Protein AF-A0A7V8FAW0-F1 (afdb_monomer)

Secondary structure (DSSP, 8-state):
--HHHHHHHHHHHHT------S----SSS----HHHHHTTT-HHHHHHHHHHHHHHHHHHHHS--PPPS-HHHHHHHHHHHHHHHHHHHHHHHSTTS--HHHHHHHHHHHHHHHHHHHHHTTTSPPPHHHHHHHHHHHHHHHHHT-TT-HHHHHHHHHHHHHHGGGSS-HHHHHHHHHHHHHHTTPPPSS---EEEETTEEEESS--S-HHHHHHHHHHTTPPPHHHHHHHHHHHHS--

Radiu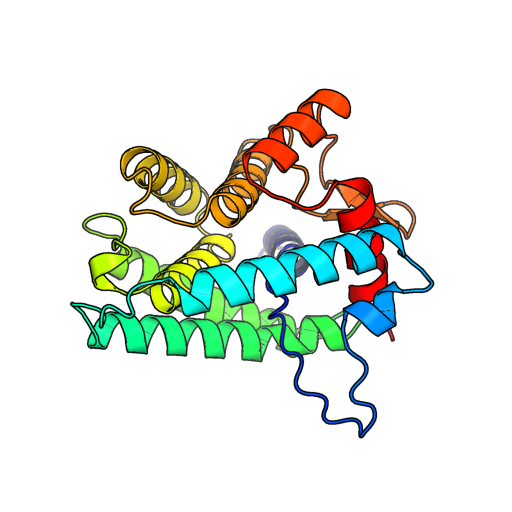s of gyration: 17.91 Å; Cα contacts (8 Å, |Δi|>4): 251; chains: 1; bounding box: 46×45×43 Å

Structure (mmCIF, N/CA/C/O backbone):
data_AF-A0A7V8FAW0-F1
#
_entry.id   AF-A0A7V8FAW0-F1
#
loop_
_atom_site.group_PDB
_atom_site.id
_atom_site.type_symbol
_atom_site.label_atom_id
_atom_site.label_alt_id
_atom_site.label_comp_id
_atom_site.label_asym_id
_atom_site.label_entity_id
_atom_site.label_seq_id
_atom_site.pdbx_PDB_ins_code
_atom_site.Cartn_x
_atom_site.Cartn_y
_atom_site.Cartn_z
_atom_site.occupancy
_atom_site.B_iso_or_equiv
_atom_site.auth_seq_id
_atom_site.auth_comp_id
_atom_site.auth_asym_id
_atom_site.auth_atom_id
_atom_site.pdbx_PDB_model_num
ATOM 1 N N . MET A 1 1 ? 1.115 -28.577 -16.441 1.00 38.22 1 MET A N 1
ATOM 2 C CA . MET A 1 1 ? 1.127 -27.191 -15.912 1.00 38.22 1 MET A CA 1
ATOM 3 C C . MET A 1 1 ? 1.562 -26.245 -17.023 1.00 38.22 1 MET A C 1
ATOM 5 O O . MET A 1 1 ? 2.655 -26.396 -17.548 1.00 38.22 1 MET A O 1
ATOM 9 N N . ASN A 1 2 ? 0.659 -25.373 -17.474 1.00 28.84 2 ASN A N 1
ATOM 10 C CA . ASN A 1 2 ? 0.769 -24.656 -18.747 1.00 28.84 2 ASN A CA 1
ATOM 11 C C . ASN A 1 2 ? 1.762 -23.474 -18.649 1.00 28.84 2 ASN A C 1
ATOM 13 O O . ASN A 1 2 ? 1.646 -22.659 -17.735 1.00 28.84 2 ASN A O 1
ATOM 17 N N . ARG A 1 3 ? 2.713 -23.351 -19.591 1.00 28.97 3 ARG A N 1
ATOM 18 C CA . ARG A 1 3 ? 3.795 -22.329 -19.602 1.00 28.97 3 ARG A CA 1
ATOM 19 C C . ARG A 1 3 ? 3.292 -20.876 -19.523 1.00 28.97 3 ARG A C 1
ATOM 21 O O . ARG A 1 3 ? 4.035 -19.984 -19.122 1.00 28.97 3 ARG A O 1
ATOM 28 N N . MET A 1 4 ? 2.024 -20.645 -19.861 1.00 25.12 4 MET A N 1
ATOM 29 C CA . MET A 1 4 ? 1.347 -19.352 -19.737 1.00 25.12 4 MET A CA 1
ATOM 30 C C . MET A 1 4 ? 1.114 -18.952 -18.268 1.00 25.12 4 MET A C 1
ATOM 32 O O . MET A 1 4 ? 1.409 -17.821 -17.898 1.00 25.12 4 MET A O 1
ATOM 36 N N . PHE A 1 5 ? 0.701 -19.889 -17.403 1.00 29.03 5 PHE A N 1
ATOM 37 C CA . PHE A 1 5 ? 0.503 -19.631 -15.968 1.00 29.03 5 PHE A CA 1
ATOM 38 C C . PHE A 1 5 ? 1.819 -19.291 -15.254 1.00 29.03 5 PHE A C 1
ATOM 40 O O . PHE A 1 5 ? 1.838 -18.413 -14.396 1.00 29.03 5 PHE A O 1
ATOM 47 N N . ALA A 1 6 ? 2.930 -19.916 -15.658 1.00 26.38 6 ALA A N 1
ATOM 48 C CA . ALA A 1 6 ? 4.255 -19.623 -15.111 1.00 26.38 6 ALA A CA 1
ATOM 49 C C . ALA A 1 6 ? 4.726 -18.189 -15.437 1.00 26.38 6 ALA A C 1
ATOM 51 O O . ALA A 1 6 ? 5.266 -17.511 -14.570 1.00 26.38 6 ALA A O 1
ATOM 52 N N . ARG A 1 7 ? 4.462 -17.677 -16.651 1.00 27.81 7 ARG A N 1
ATOM 53 C CA . ARG A 1 7 ? 4.789 -16.284 -17.027 1.00 27.81 7 ARG A CA 1
ATOM 54 C C . ARG A 1 7 ? 3.927 -15.249 -16.294 1.00 27.81 7 ARG A C 1
ATOM 56 O O . ARG A 1 7 ? 4.443 -14.212 -15.880 1.00 27.81 7 ARG A O 1
ATOM 63 N N . PHE A 1 8 ? 2.639 -15.534 -16.093 1.00 32.25 8 PHE A N 1
ATOM 64 C CA . PHE A 1 8 ? 1.742 -14.668 -15.316 1.00 32.25 8 PHE A CA 1
ATOM 65 C C . PHE A 1 8 ? 2.114 -14.621 -13.824 1.00 32.25 8 PHE A C 1
ATOM 67 O O . PHE A 1 8 ? 2.104 -13.539 -13.238 1.00 32.25 8 PHE A O 1
ATOM 74 N N . ALA A 1 9 ? 2.504 -15.755 -13.233 1.00 30.98 9 ALA A N 1
ATOM 75 C CA . ALA A 1 9 ? 2.935 -15.836 -11.836 1.00 30.98 9 ALA A CA 1
ATOM 76 C C . ALA A 1 9 ? 4.229 -15.042 -11.568 1.00 30.98 9 ALA A C 1
ATOM 78 O O . ALA A 1 9 ? 4.281 -14.260 -10.623 1.00 30.98 9 ALA A O 1
ATOM 79 N N . VAL A 1 10 ? 5.232 -15.149 -12.449 1.00 32.31 10 VAL A N 1
ATOM 80 C CA . VAL A 1 10 ? 6.502 -14.400 -12.329 1.00 32.31 10 VAL A CA 1
ATOM 81 C C . VAL A 1 10 ? 6.290 -12.883 -12.476 1.00 32.31 10 VAL A C 1
ATOM 83 O O . VAL A 1 10 ? 6.920 -12.093 -11.778 1.00 32.31 10 VAL A O 1
ATOM 86 N N . THR A 1 11 ? 5.347 -12.460 -13.326 1.00 35.69 11 THR A N 1
ATOM 87 C CA . THR A 1 11 ? 5.032 -11.035 -13.559 1.00 35.69 11 THR A CA 1
ATOM 88 C C . THR A 1 11 ? 4.286 -10.406 -12.370 1.00 35.69 11 THR A C 1
ATOM 90 O O . THR A 1 11 ? 4.497 -9.234 -12.058 1.00 35.69 11 THR A O 1
ATOM 93 N N . ALA A 1 12 ? 3.417 -11.162 -11.687 1.00 38.38 12 ALA A N 1
ATOM 94 C CA . ALA A 1 12 ? 2.679 -10.683 -10.514 1.00 38.38 12 ALA A CA 1
ATOM 95 C C . ALA A 1 12 ? 3.598 -10.487 -9.292 1.00 38.38 12 ALA A C 1
ATOM 97 O O . ALA A 1 12 ? 3.551 -9.432 -8.664 1.00 38.38 12 ALA A O 1
ATOM 98 N N . VAL A 1 13 ? 4.508 -11.436 -9.034 1.00 40.09 13 VAL A N 1
ATOM 99 C CA . VAL A 1 13 ? 5.440 -11.390 -7.889 1.00 40.09 13 VAL A CA 1
ATOM 100 C C . VAL A 1 13 ? 6.407 -10.197 -7.971 1.00 40.09 13 VAL A C 1
ATOM 102 O O . VAL A 1 13 ? 6.656 -9.548 -6.958 1.00 40.09 13 VAL A O 1
ATOM 105 N N . MET A 1 14 ? 6.864 -9.826 -9.174 1.00 39.34 14 MET A N 1
ATOM 106 C CA . MET A 1 14 ? 7.749 -8.664 -9.390 1.00 39.34 14 MET A CA 1
ATOM 107 C C . MET A 1 14 ? 7.043 -7.304 -9.219 1.00 39.34 14 MET A C 1
ATOM 109 O O . MET A 1 14 ? 7.703 -6.292 -9.013 1.00 39.34 14 MET A O 1
ATOM 113 N N . THR A 1 15 ? 5.703 -7.252 -9.272 1.00 42.62 15 THR A N 1
ATOM 114 C CA . THR A 1 15 ? 4.940 -5.990 -9.133 1.00 42.62 15 THR A CA 1
ATOM 115 C C . THR A 1 15 ? 4.669 -5.633 -7.655 1.00 42.62 15 THR A C 1
ATOM 117 O O . THR A 1 15 ? 4.063 -4.608 -7.359 1.00 42.62 15 THR A O 1
ATOM 120 N N . ALA A 1 16 ? 5.070 -6.478 -6.702 1.00 42.50 16 ALA A N 1
ATOM 121 C CA . ALA A 1 16 ? 4.725 -6.372 -5.280 1.00 42.50 16 ALA A CA 1
ATOM 122 C C . ALA A 1 16 ? 5.911 -5.916 -4.403 1.00 42.50 16 ALA A C 1
ATOM 124 O O . ALA A 1 16 ? 6.103 -6.397 -3.290 1.00 42.50 16 ALA A O 1
ATOM 125 N N . MET A 1 17 ? 6.723 -4.980 -4.907 1.00 45.06 17 MET A N 1
ATOM 126 C CA . MET A 1 17 ? 7.799 -4.329 -4.142 1.00 45.06 17 MET A CA 1
ATOM 127 C C . MET A 1 17 ? 7.357 -3.015 -3.473 1.00 45.06 17 MET A C 1
ATOM 129 O O . MET A 1 17 ? 8.188 -2.153 -3.197 1.00 45.06 17 MET A O 1
ATOM 133 N N . VAL A 1 18 ? 6.059 -2.825 -3.208 1.00 43.22 18 VAL A N 1
ATOM 134 C CA . VAL A 1 18 ? 5.555 -1.602 -2.557 1.00 43.22 18 VAL A CA 1
ATOM 135 C C . VAL A 1 18 ? 5.094 -1.899 -1.136 1.00 43.22 18 VAL A C 1
ATOM 137 O O . VAL A 1 18 ? 3.929 -1.778 -0.784 1.00 43.22 18 VAL A O 1
ATOM 140 N N . ALA A 1 19 ? 6.052 -2.291 -0.308 1.00 35.31 19 ALA A N 1
ATOM 141 C CA . ALA A 1 19 ? 5.943 -2.185 1.137 1.00 35.31 19 ALA A CA 1
ATOM 142 C C . ALA A 1 19 ? 7.357 -1.986 1.676 1.00 35.31 19 ALA A C 1
ATOM 144 O O . ALA A 1 19 ? 7.989 -2.920 2.162 1.00 35.31 19 ALA A O 1
ATOM 145 N N . ILE A 1 20 ? 7.890 -0.773 1.523 1.00 35.53 20 ILE A N 1
ATOM 146 C CA . ILE A 1 20 ? 9.115 -0.382 2.218 1.00 35.53 20 ILE A CA 1
ATOM 147 C C . ILE A 1 20 ? 8.675 0.112 3.592 1.00 35.53 20 ILE A C 1
ATOM 149 O O . ILE A 1 20 ? 8.074 1.181 3.699 1.00 35.53 20 ILE A O 1
ATOM 153 N N . PRO A 1 21 ? 8.921 -0.638 4.670 1.00 34.06 21 PRO A N 1
ATOM 154 C CA . PRO A 1 21 ? 8.810 -0.064 5.991 1.00 34.06 21 PRO A CA 1
ATOM 155 C C . PRO A 1 21 ? 9.913 0.981 6.135 1.00 34.06 21 PRO A C 1
ATOM 157 O O . PRO A 1 21 ? 11.088 0.684 5.929 1.00 34.06 21 PRO A O 1
ATOM 160 N N . LEU A 1 22 ? 9.530 2.173 6.590 1.00 35.94 22 LEU A N 1
ATOM 161 C CA . LEU A 1 22 ? 10.389 3.296 6.998 1.00 35.94 22 LEU A CA 1
ATOM 162 C C . LEU A 1 22 ? 11.447 2.956 8.074 1.00 35.94 22 LEU A C 1
ATOM 164 O O . LEU A 1 22 ? 12.140 3.837 8.570 1.00 35.94 22 LEU A O 1
ATOM 168 N N . LYS A 1 23 ? 11.601 1.682 8.442 1.00 31.75 23 LYS A N 1
ATOM 169 C CA . LYS A 1 23 ? 12.689 1.167 9.270 1.00 31.75 23 LYS A CA 1
ATOM 170 C C . LYS A 1 23 ? 13.247 -0.101 8.626 1.00 31.75 23 LYS A C 1
ATOM 172 O O . LYS A 1 23 ? 12.851 -1.225 8.958 1.00 31.75 23 LYS A O 1
ATOM 177 N N . ALA A 1 24 ? 14.173 0.089 7.690 1.00 29.88 24 ALA A N 1
ATOM 178 C CA . ALA A 1 24 ? 15.210 -0.899 7.444 1.00 29.88 24 ALA A CA 1
ATOM 179 C C . ALA A 1 24 ? 16.096 -0.917 8.697 1.00 29.88 24 ALA A C 1
ATOM 181 O O . ALA A 1 24 ? 16.704 0.090 9.050 1.00 29.88 24 ALA A O 1
ATOM 182 N N . ARG A 1 25 ? 16.090 -2.031 9.429 1.00 31.53 25 ARG A N 1
ATOM 183 C CA . ARG A 1 25 ? 17.090 -2.273 10.468 1.00 31.53 25 ARG A CA 1
ATOM 184 C C . ARG A 1 25 ? 18.325 -2.764 9.717 1.00 31.53 25 ARG A C 1
ATOM 186 O O . ARG A 1 25 ? 18.246 -3.790 9.051 1.00 31.53 25 ARG A O 1
ATOM 193 N N . ALA A 1 26 ? 19.392 -1.975 9.740 1.00 34.00 26 ALA A N 1
ATOM 194 C CA . ALA A 1 26 ? 20.655 -2.313 9.106 1.00 34.00 26 ALA A CA 1
ATOM 195 C C . ALA A 1 26 ? 21.393 -3.367 9.951 1.00 34.00 26 ALA A C 1
ATOM 197 O O . ALA A 1 26 ? 21.647 -3.136 11.131 1.00 34.00 26 ALA A O 1
ATOM 198 N N . GLU A 1 27 ? 21.740 -4.503 9.343 1.00 35.81 27 GLU A N 1
ATOM 199 C CA . GLU A 1 27 ? 22.778 -5.432 9.836 1.00 35.81 27 GLU A CA 1
ATOM 200 C C . GLU A 1 27 ? 24.150 -5.150 9.180 1.00 35.81 27 GLU A C 1
ATOM 202 O O . GLU A 1 27 ? 25.056 -5.974 9.173 1.00 35.81 27 GLU A O 1
ATOM 207 N N . ASP A 1 28 ? 24.319 -3.939 8.658 1.00 35.53 28 ASP A N 1
ATOM 208 C CA . ASP A 1 28 ? 25.577 -3.323 8.243 1.00 35.53 28 ASP A CA 1
ATOM 209 C C . ASP A 1 28 ? 25.743 -2.120 9.179 1.00 35.53 28 ASP A C 1
ATOM 211 O O . ASP A 1 28 ? 24.837 -1.297 9.276 1.00 35.53 28 ASP A O 1
ATOM 215 N N . GLY A 1 29 ? 26.861 -2.017 9.899 1.00 33.06 29 GLY A N 1
ATOM 216 C CA . GLY A 1 29 ? 27.152 -0.954 10.872 1.00 33.06 29 GLY A CA 1
ATOM 217 C C . GLY A 1 29 ? 27.163 0.491 10.337 1.00 33.06 29 GLY A C 1
ATOM 218 O O . GLY A 1 29 ? 27.668 1.378 11.022 1.00 33.06 29 GLY A O 1
ATOM 219 N N . ARG A 1 30 ? 26.615 0.768 9.149 1.00 38.91 30 ARG A N 1
ATOM 220 C CA . ARG A 1 30 ? 26.280 2.100 8.640 1.00 38.91 30 ARG A CA 1
ATOM 221 C C . ARG A 1 30 ? 24.768 2.300 8.696 1.00 38.91 30 ARG A C 1
ATOM 223 O O . ARG A 1 30 ? 24.017 1.888 7.817 1.00 38.91 30 ARG A O 1
ATOM 230 N N . ASN A 1 31 ? 24.320 2.991 9.739 1.00 42.22 31 ASN A N 1
ATOM 231 C CA . ASN A 1 31 ? 22.933 3.420 9.912 1.00 42.22 31 ASN A CA 1
ATOM 232 C C . ASN A 1 31 ? 22.610 4.608 8.982 1.00 42.22 31 ASN A C 1
ATOM 234 O O . ASN A 1 31 ? 22.353 5.715 9.446 1.00 42.22 31 ASN A O 1
ATOM 238 N N . THR A 1 32 ? 22.714 4.415 7.667 1.00 60.22 32 THR A N 1
ATOM 239 C CA . THR A 1 32 ? 22.358 5.436 6.676 1.00 60.22 32 THR A CA 1
ATOM 240 C C . THR A 1 32 ? 20.843 5.426 6.507 1.00 60.22 32 THR A C 1
ATOM 242 O O . THR A 1 32 ? 20.263 4.415 6.109 1.00 60.22 32 THR A O 1
ATOM 245 N N . SER A 1 33 ? 20.184 6.533 6.848 1.00 79.75 33 SER A N 1
ATOM 246 C CA . SER A 1 33 ? 18.733 6.638 6.702 1.00 79.75 33 SER A CA 1
ATOM 247 C C . SER A 1 33 ? 18.339 6.643 5.220 1.00 79.75 33 SER A C 1
ATOM 249 O O . SER A 1 33 ? 19.136 6.995 4.348 1.00 79.75 33 SER A O 1
ATOM 251 N N . LEU A 1 34 ? 17.080 6.311 4.909 1.00 80.44 34 LEU A N 1
ATOM 252 C CA . LEU A 1 34 ? 16.564 6.456 3.541 1.00 80.44 34 LEU A CA 1
ATOM 253 C C . LEU A 1 34 ? 16.733 7.898 3.027 1.00 80.44 34 LEU A C 1
ATOM 255 O O . LEU A 1 34 ? 17.012 8.110 1.853 1.00 80.44 34 LEU A O 1
ATOM 259 N N . GLN A 1 35 ? 16.621 8.895 3.908 1.00 83.25 35 GLN A N 1
ATOM 260 C CA . GLN A 1 35 ? 16.845 10.297 3.553 1.00 83.25 35 GLN A CA 1
ATOM 261 C C . GLN A 1 35 ? 18.290 10.538 3.107 1.00 83.25 35 GLN A C 1
ATOM 263 O O . GLN A 1 35 ? 18.506 11.197 2.094 1.00 83.25 35 GLN A O 1
ATOM 268 N N . ASP A 1 36 ? 19.266 9.949 3.800 1.00 86.06 36 ASP A N 1
ATOM 269 C CA . ASP A 1 36 ? 20.684 10.061 3.445 1.00 86.06 36 ASP A CA 1
ATOM 270 C C . ASP A 1 36 ? 20.992 9.360 2.115 1.00 86.06 36 ASP A C 1
ATOM 272 O O . ASP A 1 36 ? 21.740 9.891 1.293 1.00 86.06 36 ASP A O 1
ATOM 276 N N . MET A 1 37 ? 20.370 8.200 1.860 1.00 87.88 37 MET A N 1
ATOM 277 C CA . MET A 1 37 ? 20.481 7.503 0.569 1.00 87.88 37 MET A CA 1
ATOM 278 C C . MET A 1 37 ? 19.959 8.360 -0.593 1.00 87.88 37 MET A C 1
ATOM 280 O O . MET A 1 37 ? 20.505 8.307 -1.694 1.00 87.88 37 MET A O 1
ATOM 284 N N . LEU A 1 38 ? 18.909 9.150 -0.349 1.00 91.81 38 LEU A N 1
ATOM 285 C CA . LEU A 1 38 ? 18.250 9.985 -1.354 1.00 91.81 38 LEU A CA 1
ATOM 286 C C . LEU A 1 38 ? 18.860 11.385 -1.484 1.00 91.81 38 LEU A C 1
ATOM 288 O O . LEU A 1 38 ? 18.680 12.014 -2.522 1.00 91.81 38 LEU A O 1
ATOM 292 N N . ALA A 1 39 ? 19.594 11.871 -0.480 1.00 92.25 39 ALA A N 1
ATOM 293 C CA . ALA A 1 39 ? 20.030 13.266 -0.385 1.00 92.25 39 ALA A CA 1
ATOM 294 C C . ALA A 1 39 ? 20.766 13.775 -1.635 1.00 92.25 39 ALA A C 1
ATOM 296 O O . ALA A 1 39 ? 20.575 14.919 -2.042 1.00 92.25 39 ALA A O 1
ATOM 297 N N . LYS A 1 40 ? 21.592 12.923 -2.254 1.00 93.56 40 LYS A N 1
ATOM 298 C CA . LYS A 1 40 ? 22.309 13.237 -3.496 1.00 93.56 40 LYS A CA 1
ATOM 299 C C . LYS A 1 40 ? 21.533 12.868 -4.772 1.00 93.56 40 LYS A C 1
ATOM 301 O O . LYS A 1 40 ? 21.438 13.735 -5.636 1.00 93.56 40 LYS A O 1
ATOM 306 N N . PRO A 1 41 ? 21.021 11.631 -4.952 1.00 94.19 41 PRO A N 1
ATOM 307 C CA . PRO A 1 41 ? 20.367 11.249 -6.208 1.00 94.19 41 PRO A CA 1
ATOM 308 C C . PRO A 1 41 ? 18.966 11.852 -6.391 1.00 94.19 41 PRO A C 1
ATOM 310 O O . PRO A 1 41 ? 18.572 12.104 -7.522 1.00 94.19 41 PRO A O 1
ATOM 313 N N . CYS A 1 42 ? 18.231 12.103 -5.304 1.00 96.12 42 CYS A N 1
ATOM 314 C CA . CYS A 1 42 ? 16.836 12.552 -5.315 1.00 96.12 42 CYS A CA 1
ATOM 315 C C . CYS A 1 42 ? 16.590 13.601 -4.205 1.00 96.12 42 CYS A C 1
ATOM 317 O O . CYS A 1 42 ? 15.862 13.327 -3.244 1.00 96.12 42 CYS A O 1
ATOM 319 N N . PRO A 1 43 ? 17.200 14.801 -4.279 1.00 95.44 43 PRO A N 1
ATOM 320 C CA . PRO A 1 43 ? 17.188 15.778 -3.182 1.00 95.44 43 PRO A CA 1
ATOM 321 C C . PRO A 1 43 ? 15.779 16.259 -2.801 1.00 95.44 43 PRO A C 1
ATOM 323 O O . PRO A 1 43 ? 15.483 16.448 -1.620 1.00 95.44 43 PRO A O 1
ATOM 326 N N . THR A 1 44 ? 14.886 16.405 -3.780 1.00 96.38 44 THR A N 1
ATOM 327 C CA . THR A 1 44 ? 13.472 16.763 -3.580 1.00 96.38 44 THR A CA 1
ATOM 328 C C . THR A 1 44 ? 12.698 15.649 -2.876 1.00 96.38 44 THR A C 1
ATOM 330 O O . THR A 1 44 ? 11.982 15.918 -1.911 1.00 96.38 44 THR A O 1
ATOM 333 N N . ALA A 1 45 ? 12.932 14.385 -3.249 1.00 94.62 45 ALA A N 1
ATOM 334 C CA . ALA A 1 45 ? 12.374 13.228 -2.548 1.00 94.62 45 ALA A CA 1
ATOM 335 C C . ALA A 1 45 ? 12.879 13.145 -1.094 1.00 94.62 45 ALA A C 1
ATOM 337 O O . ALA A 1 45 ? 12.091 12.923 -0.174 1.00 94.62 45 ALA A O 1
ATOM 338 N N . ALA A 1 46 ? 14.175 13.387 -0.860 1.00 94.19 46 ALA A N 1
ATOM 339 C CA . ALA A 1 46 ? 14.754 13.425 0.485 1.00 94.19 46 ALA A CA 1
ATOM 340 C C . ALA A 1 46 ? 14.121 14.533 1.348 1.00 94.19 46 ALA A C 1
ATOM 342 O O . ALA A 1 46 ? 13.759 14.299 2.505 1.00 94.19 46 ALA A O 1
ATOM 343 N N . GLN A 1 47 ? 13.927 15.727 0.778 1.00 94.62 47 GLN A N 1
ATOM 344 C CA . GLN A 1 47 ? 13.257 16.836 1.455 1.00 94.62 47 GLN A CA 1
ATOM 345 C C . GLN A 1 47 ? 11.795 16.510 1.778 1.00 94.62 47 GLN A C 1
ATOM 347 O O . GLN A 1 47 ? 11.348 16.770 2.899 1.00 94.62 47 GLN A O 1
ATOM 352 N N . TRP A 1 48 ? 11.063 15.912 0.834 1.00 93.31 48 TRP A N 1
ATOM 353 C CA . TRP A 1 48 ? 9.686 15.474 1.052 1.00 93.31 48 TRP A CA 1
ATOM 354 C C . TRP A 1 48 ? 9.604 14.482 2.219 1.00 93.31 48 TRP A C 1
ATOM 356 O O . TRP A 1 48 ? 8.813 14.679 3.140 1.00 93.31 48 TRP A O 1
ATOM 366 N N . MET A 1 49 ? 10.486 13.477 2.248 1.00 89.06 49 MET A N 1
ATOM 367 C CA . MET A 1 49 ? 10.547 12.480 3.324 1.00 89.06 49 MET A CA 1
ATOM 368 C C . MET A 1 49 ? 10.815 13.112 4.690 1.00 89.06 49 MET A C 1
ATOM 370 O O . MET A 1 49 ? 10.148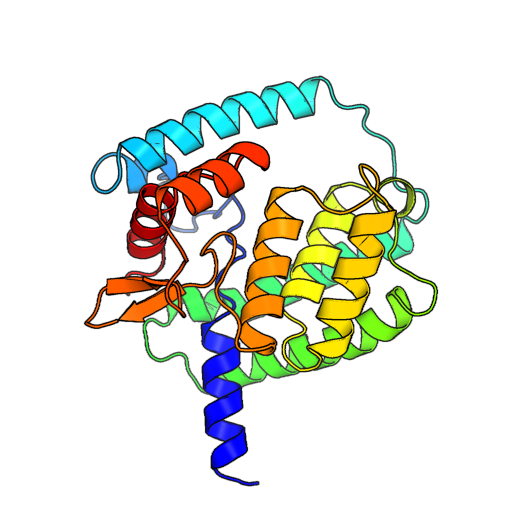 12.764 5.662 1.00 89.06 49 MET A O 1
ATOM 374 N N . LYS A 1 50 ? 11.733 14.082 4.765 1.00 89.88 50 LYS A N 1
ATOM 375 C CA . LYS A 1 50 ? 12.030 14.809 6.007 1.00 89.88 50 LYS A CA 1
ATOM 376 C C . LYS A 1 50 ? 10.819 15.591 6.525 1.00 89.88 50 LYS A C 1
ATOM 378 O O . LYS A 1 50 ? 10.539 15.586 7.724 1.00 89.88 50 LYS A O 1
ATOM 383 N N . ILE A 1 51 ? 10.089 16.266 5.633 1.00 90.44 51 ILE A N 1
ATOM 384 C CA . ILE A 1 51 ? 8.863 16.997 5.993 1.00 90.44 51 ILE A CA 1
ATOM 385 C C . ILE A 1 51 ? 7.803 16.021 6.508 1.00 90.44 51 ILE A C 1
ATOM 387 O O . ILE A 1 51 ? 7.190 16.270 7.547 1.00 90.44 51 ILE A O 1
ATOM 391 N N . ARG A 1 52 ? 7.615 14.895 5.814 1.00 88.50 52 ARG A N 1
ATOM 392 C CA . ARG A 1 52 ? 6.605 13.894 6.167 1.00 88.50 52 ARG A CA 1
ATOM 393 C C . ARG A 1 52 ? 6.920 13.152 7.451 1.00 88.50 52 ARG A C 1
ATOM 395 O O . ARG A 1 52 ? 6.002 12.922 8.224 1.00 88.50 52 ARG A O 1
ATOM 402 N N . GLU A 1 53 ? 8.181 12.832 7.721 1.00 84.12 53 GLU A N 1
ATOM 403 C CA . GLU A 1 53 ? 8.580 12.242 9.001 1.00 84.12 53 GLU A CA 1
ATOM 404 C C . GLU A 1 53 ? 8.246 13.187 10.159 1.00 84.12 53 GLU A C 1
ATOM 406 O O . GLU A 1 53 ? 7.623 12.771 11.133 1.00 84.12 53 GLU A O 1
ATOM 411 N N . LYS A 1 54 ? 8.575 14.478 10.026 1.00 84.12 54 LYS A N 1
ATOM 412 C 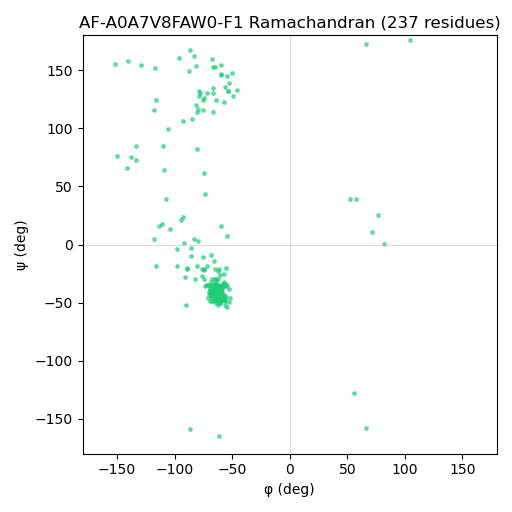CA . LYS A 1 54 ? 8.235 15.483 11.040 1.00 84.12 54 LYS A CA 1
ATOM 413 C C . LYS A 1 54 ? 6.721 15.601 11.250 1.00 84.12 54 LYS A C 1
ATOM 415 O O . LYS A 1 54 ? 6.273 15.682 12.391 1.00 84.12 54 LYS A O 1
ATOM 420 N N . GLN A 1 55 ? 5.941 15.611 10.169 1.00 85.25 55 GLN A N 1
ATOM 421 C CA . GLN A 1 55 ? 4.477 15.641 10.247 1.00 85.25 55 GLN A CA 1
ATOM 422 C C . GLN A 1 55 ? 3.928 14.378 10.918 1.00 85.25 55 GLN A C 1
ATOM 424 O O . GLN A 1 55 ? 3.157 14.495 11.860 1.00 85.25 55 GLN A O 1
ATOM 429 N N . ALA A 1 56 ? 4.393 13.194 10.517 1.00 81.19 56 ALA A N 1
ATOM 430 C CA . ALA A 1 56 ? 3.966 11.922 11.093 1.00 81.19 56 ALA A CA 1
ATOM 431 C C . ALA A 1 56 ? 4.311 11.805 12.588 1.00 81.19 56 ALA A C 1
ATOM 433 O O . ALA A 1 56 ? 3.529 11.254 13.359 1.00 81.19 56 ALA A O 1
ATOM 434 N N . LEU A 1 57 ? 5.462 12.334 13.021 1.00 79.00 57 LEU A N 1
ATOM 435 C CA . LEU A 1 57 ? 5.819 12.414 14.442 1.00 79.00 57 LEU A CA 1
ATOM 436 C C . LEU A 1 57 ? 4.844 13.314 15.211 1.00 79.00 57 LEU A C 1
ATOM 438 O O . LEU A 1 57 ? 4.326 12.897 16.242 1.00 79.00 57 LEU A O 1
ATOM 442 N N . SER A 1 58 ? 4.533 14.496 14.676 1.00 82.19 58 SER A N 1
ATOM 443 C CA . SER A 1 58 ? 3.575 15.425 15.289 1.00 82.19 58 SER A CA 1
ATOM 444 C C . SER A 1 58 ? 2.143 14.868 15.328 1.00 82.19 58 SER A C 1
ATOM 446 O O . SER A 1 58 ? 1.448 14.991 16.337 1.00 82.19 58 SER A O 1
ATOM 448 N N . GLU A 1 59 ? 1.702 14.207 14.257 1.00 82.00 59 GLU A N 1
ATOM 449 C CA . GLU A 1 59 ? 0.416 13.502 14.195 1.00 82.00 59 GLU A CA 1
ATOM 450 C C . GLU A 1 59 ? 0.367 12.376 15.236 1.00 82.00 59 GLU A C 1
ATOM 452 O O . GLU A 1 59 ? -0.622 12.227 15.948 1.00 82.00 59 GLU A O 1
ATOM 457 N N . ARG A 1 60 ? 1.455 11.614 15.398 1.00 77.50 60 ARG A N 1
ATOM 458 C CA . ARG A 1 60 ? 1.536 10.540 16.394 1.00 77.50 60 ARG A CA 1
ATOM 459 C C . ARG A 1 60 ? 1.515 11.053 17.833 1.00 77.50 60 ARG A C 1
ATOM 461 O O . ARG A 1 60 ? 0.924 10.398 18.684 1.00 77.50 60 ARG A O 1
ATOM 468 N N . GLU A 1 61 ? 2.162 12.181 18.113 1.00 78.81 61 GLU A N 1
ATOM 469 C CA . GLU A 1 61 ? 2.151 12.814 19.441 1.00 78.81 61 GLU A CA 1
ATOM 470 C C . GLU A 1 61 ? 0.753 13.298 19.843 1.00 78.81 61 GLU A C 1
ATOM 472 O O . GLU A 1 61 ? 0.423 13.325 21.026 1.00 78.81 61 GLU A O 1
ATOM 477 N N . THR A 1 62 ? -0.072 13.668 18.862 1.00 80.12 62 THR A N 1
ATOM 478 C CA . THR A 1 62 ? -1.413 14.223 19.088 1.00 80.12 62 THR A CA 1
ATOM 479 C C . THR A 1 62 ? -2.531 13.188 18.952 1.00 80.12 62 THR A C 1
ATOM 481 O O . THR A 1 62 ? -3.634 13.409 19.458 1.00 80.12 62 THR A O 1
ATOM 484 N N . ALA A 1 63 ? -2.269 12.051 18.304 1.00 71.50 63 ALA A N 1
ATOM 485 C CA . ALA A 1 63 ? -3.260 11.012 18.069 1.00 71.50 63 ALA A CA 1
ATOM 486 C C . ALA A 1 63 ? -3.623 10.250 19.362 1.00 71.50 63 ALA A C 1
ATOM 488 O O . ALA A 1 63 ? -2.738 9.738 20.055 1.00 71.50 63 ALA A O 1
ATOM 489 N N . PRO A 1 64 ? -4.923 10.085 19.674 1.00 70.69 64 PRO A N 1
ATOM 490 C CA . PRO A 1 64 ? -5.338 9.232 20.775 1.00 70.69 64 PRO A CA 1
ATOM 491 C C . PRO A 1 64 ? -4.945 7.776 20.497 1.00 70.69 64 PRO A C 1
ATOM 493 O O . PRO A 1 64 ? -5.337 7.188 19.488 1.00 70.69 64 PRO A O 1
ATOM 496 N N . VAL A 1 65 ? -4.189 7.176 21.418 1.00 67.12 65 VAL A N 1
ATOM 497 C CA . VAL A 1 65 ? -3.807 5.759 21.353 1.00 67.12 65 VAL A CA 1
ATOM 498 C C . VAL A 1 65 ? -4.977 4.916 21.858 1.00 67.12 65 VAL A C 1
ATOM 500 O O . VAL A 1 65 ? -5.035 4.525 23.023 1.00 67.12 65 VAL A O 1
ATOM 503 N N . ALA A 1 66 ? -5.948 4.666 20.983 1.00 76.25 66 ALA A N 1
ATOM 504 C CA . ALA A 1 66 ? -7.029 3.735 21.269 1.00 76.25 66 ALA A CA 1
ATOM 505 C C . ALA A 1 66 ? -6.538 2.295 21.078 1.00 76.25 66 ALA A C 1
ATOM 507 O O . ALA A 1 66 ? -5.984 1.940 20.035 1.00 76.25 66 ALA A O 1
ATOM 508 N N . LYS A 1 67 ? -6.748 1.453 22.092 1.00 86.69 67 LYS A N 1
ATOM 509 C CA . LYS A 1 67 ? -6.506 0.015 21.975 1.00 86.69 67 LYS A CA 1
ATOM 510 C C . LYS A 1 67 ? -7.521 -0.589 20.985 1.00 86.69 67 LYS A C 1
ATOM 512 O O . LYS A 1 67 ? -8.705 -0.273 21.118 1.00 86.69 67 LYS A O 1
ATOM 517 N N . PRO A 1 68 ? -7.094 -1.458 20.049 1.00 92.19 68 PRO A N 1
ATOM 518 C CA . PRO A 1 68 ? -8.011 -2.200 19.187 1.00 92.19 68 PRO A CA 1
ATOM 519 C C . PRO A 1 68 ? -9.082 -2.945 19.992 1.00 92.19 68 PRO A C 1
ATOM 521 O O . PRO A 1 68 ? -8.779 -3.539 21.032 1.00 92.19 68 PRO A O 1
ATOM 524 N N . LEU A 1 69 ? -10.324 -2.932 19.503 1.00 95.38 69 LEU A N 1
ATOM 525 C CA . LEU A 1 69 ? -11.424 -3.686 20.116 1.00 95.38 69 LEU A CA 1
ATOM 526 C C . LEU A 1 69 ? -11.240 -5.199 19.940 1.00 95.38 69 LEU A C 1
ATOM 528 O O . LEU A 1 69 ? -11.546 -5.964 20.853 1.00 95.38 69 LEU A O 1
ATOM 532 N N . ASP A 1 70 ? -10.702 -5.618 18.796 1.00 96.62 70 ASP A N 1
ATOM 533 C CA . ASP A 1 70 ? -10.369 -7.007 18.496 1.00 96.62 70 ASP A CA 1
ATOM 534 C C . ASP A 1 70 ? -8.847 -7.188 18.458 1.00 96.62 70 ASP A C 1
ATOM 536 O O . ASP A 1 70 ? -8.188 -7.127 17.416 1.00 96.62 70 ASP A O 1
ATOM 540 N N . MET A 1 71 ? -8.277 -7.408 19.643 1.00 97.00 71 MET A N 1
ATOM 541 C CA . MET A 1 71 ? -6.844 -7.667 19.792 1.00 97.00 71 MET A CA 1
ATOM 542 C C . MET A 1 71 ? -6.399 -8.966 19.112 1.00 97.00 71 MET A C 1
ATOM 544 O O . MET A 1 71 ? -5.258 -9.051 18.667 1.00 97.00 71 MET A O 1
ATOM 548 N N . ALA A 1 72 ? -7.275 -9.971 19.017 1.00 98.06 72 ALA A N 1
ATOM 549 C CA . ALA A 1 72 ? -6.917 -11.256 18.429 1.00 98.06 72 ALA A CA 1
ATOM 550 C C . ALA A 1 72 ? -6.732 -11.129 16.913 1.00 98.06 72 ALA A C 1
ATOM 552 O O . ALA A 1 72 ? -5.717 -11.585 16.377 1.00 98.06 72 ALA A O 1
ATOM 553 N N . LEU A 1 73 ? -7.671 -10.456 16.239 1.00 98.19 73 LEU A N 1
ATOM 554 C CA . LEU A 1 73 ? -7.564 -10.155 14.814 1.00 98.19 73 LEU A CA 1
ATOM 555 C C . LEU A 1 73 ? -6.409 -9.188 14.529 1.00 98.19 73 LEU A C 1
ATOM 557 O O . LEU A 1 73 ? -5.673 -9.384 13.562 1.00 98.19 73 LEU A O 1
ATOM 561 N N . TYR A 1 74 ? -6.204 -8.178 15.379 1.00 97.38 74 TYR A N 1
ATOM 562 C CA . TYR A 1 74 ? -5.042 -7.293 15.282 1.00 97.38 74 TYR A CA 1
ATOM 563 C C . TYR A 1 74 ? -3.720 -8.076 15.291 1.00 97.38 74 TYR A C 1
ATOM 565 O O . TYR A 1 74 ? -2.916 -7.951 14.362 1.00 97.38 74 TYR A O 1
ATOM 573 N N . ASP A 1 75 ? -3.510 -8.922 16.303 1.00 98.00 75 ASP A N 1
ATOM 574 C CA . ASP A 1 75 ? -2.278 -9.699 16.441 1.00 98.00 75 ASP A CA 1
ATOM 575 C C . ASP A 1 75 ? -2.099 -10.682 15.272 1.00 98.00 75 ASP A C 1
ATOM 577 O O . ASP A 1 75 ? -0.977 -10.933 14.823 1.00 98.00 75 ASP A O 1
ATOM 581 N N . GLU A 1 76 ? -3.197 -11.243 14.757 1.00 98.62 76 GLU A N 1
ATOM 582 C CA . GLU A 1 76 ? -3.185 -12.086 13.563 1.00 98.62 76 GLU A CA 1
ATOM 583 C C . GLU A 1 76 ? -2.702 -11.320 12.325 1.00 98.62 76 GLU A C 1
ATOM 585 O O . GLU A 1 76 ? -1.753 -11.760 11.672 1.00 98.62 76 GLU A O 1
ATOM 590 N N . LEU A 1 77 ? -3.290 -10.156 12.036 1.00 98.50 77 LEU A N 1
ATOM 591 C CA . LEU A 1 77 ? -2.927 -9.329 10.883 1.00 98.50 77 LEU A CA 1
ATOM 592 C C . LEU A 1 77 ? -1.458 -8.894 10.936 1.00 98.50 77 LEU A C 1
ATOM 594 O O . LEU A 1 77 ? -0.746 -8.976 9.931 1.00 98.50 77 LEU A O 1
ATOM 598 N N . VAL A 1 78 ? -0.972 -8.487 12.111 1.00 97.06 78 VAL A N 1
ATOM 599 C CA . VAL A 1 78 ? 0.435 -8.108 12.304 1.00 97.06 78 VAL A CA 1
ATOM 600 C C . VAL A 1 78 ? 1.370 -9.289 12.026 1.00 97.06 78 VAL A C 1
ATOM 602 O O . VAL A 1 78 ? 2.378 -9.114 11.335 1.00 97.06 78 VAL A O 1
ATOM 605 N N . ARG A 1 79 ? 1.034 -10.504 12.487 1.00 98.50 79 ARG A N 1
ATOM 606 C CA . ARG A 1 79 ? 1.812 -11.718 12.176 1.00 98.50 79 ARG A CA 1
ATOM 607 C C . ARG A 1 79 ? 1.798 -12.050 10.685 1.00 98.50 79 ARG A C 1
ATOM 609 O O . ARG A 1 79 ? 2.852 -12.344 10.126 1.00 98.50 79 ARG A O 1
ATOM 616 N N . MET A 1 80 ? 0.638 -11.970 10.032 1.00 98.50 80 MET A N 1
ATOM 617 C CA . MET A 1 80 ? 0.512 -12.220 8.591 1.00 98.50 80 MET A CA 1
ATOM 618 C C . MET A 1 80 ? 1.363 -11.241 7.773 1.00 98.50 80 MET A C 1
ATOM 620 O O . MET A 1 80 ? 2.088 -11.659 6.872 1.00 98.50 80 MET A O 1
ATOM 624 N N . ARG A 1 81 ? 1.338 -9.947 8.121 1.00 97.38 81 ARG A N 1
ATOM 625 C CA . ARG A 1 81 ? 2.184 -8.920 7.492 1.00 97.38 81 ARG A CA 1
ATOM 626 C C . ARG A 1 81 ? 3.672 -9.180 7.732 1.00 97.38 81 ARG A C 1
ATOM 628 O O . ARG A 1 81 ? 4.483 -8.961 6.835 1.00 97.38 81 ARG A O 1
ATOM 635 N N . ALA A 1 82 ? 4.049 -9.613 8.935 1.00 96.50 82 ALA A N 1
ATOM 636 C CA . ALA A 1 82 ? 5.439 -9.934 9.247 1.00 96.50 82 ALA A CA 1
ATOM 637 C C . ALA A 1 82 ? 5.957 -11.089 8.376 1.00 96.50 82 ALA A C 1
ATOM 639 O O . ALA A 1 82 ? 7.059 -10.995 7.838 1.00 96.50 82 ALA A O 1
ATOM 640 N N . GLU A 1 83 ? 5.147 -12.132 8.188 1.00 97.31 83 GLU A N 1
ATOM 641 C CA . GLU A 1 83 ? 5.485 -13.263 7.322 1.00 97.31 83 GLU A CA 1
ATOM 642 C C . GLU A 1 83 ? 5.536 -12.869 5.840 1.00 97.31 83 GLU A C 1
ATOM 644 O O . GLU A 1 83 ? 6.506 -13.208 5.164 1.00 97.31 83 GLU A O 1
ATOM 649 N N . ASP A 1 84 ? 4.551 -12.102 5.351 1.00 95.88 84 ASP A N 1
ATOM 650 C CA . ASP A 1 84 ? 4.549 -11.535 3.991 1.00 95.88 84 ASP A CA 1
ATOM 651 C C . ASP A 1 84 ? 5.840 -10.756 3.709 1.00 95.88 84 ASP A C 1
ATOM 653 O O . ASP A 1 84 ? 6.539 -11.021 2.729 1.00 95.88 84 ASP A O 1
ATOM 657 N N . ARG A 1 85 ? 6.224 -9.862 4.625 1.00 91.56 85 ARG A N 1
ATOM 658 C CA . ARG A 1 85 ? 7.478 -9.117 4.514 1.00 91.56 85 ARG A CA 1
ATOM 659 C C . ARG A 1 85 ? 8.682 -10.056 4.497 1.00 91.56 85 ARG A C 1
ATOM 661 O O . ARG A 1 85 ? 9.555 -9.893 3.649 1.00 91.56 85 ARG A O 1
ATOM 668 N N . ARG A 1 86 ? 8.735 -11.026 5.414 1.00 93.81 86 ARG A N 1
ATOM 669 C CA . ARG A 1 86 ? 9.876 -11.939 5.571 1.00 93.81 86 ARG A CA 1
ATOM 670 C C . ARG A 1 86 ? 10.176 -12.704 4.283 1.00 93.81 86 ARG A C 1
ATOM 672 O O . ARG A 1 86 ? 11.338 -12.802 3.904 1.00 93.81 86 ARG A O 1
ATOM 679 N N . VAL A 1 87 ? 9.155 -13.228 3.601 1.00 92.75 87 VAL A N 1
ATOM 680 C CA . VAL A 1 87 ? 9.362 -13.979 2.348 1.00 92.75 87 VAL A CA 1
ATOM 681 C C . VAL A 1 87 ? 9.667 -13.082 1.148 1.00 92.75 87 VAL A C 1
ATOM 683 O O . VAL A 1 87 ? 10.267 -13.550 0.183 1.00 92.75 87 VAL A O 1
ATOM 686 N N . ARG A 1 88 ? 9.300 -11.795 1.206 1.00 90.00 88 ARG A N 1
ATOM 687 C CA . ARG A 1 88 ? 9.569 -10.809 0.147 1.00 90.00 88 ARG A CA 1
ATOM 688 C C . ARG A 1 88 ? 10.907 -10.091 0.296 1.00 90.00 88 ARG A C 1
ATOM 690 O O . ARG A 1 88 ? 11.410 -9.598 -0.707 1.00 90.00 88 ARG A O 1
ATOM 697 N N . THR A 1 89 ? 11.508 -10.041 1.487 1.00 86.31 89 THR A N 1
ATOM 698 C CA . THR A 1 89 ? 12.824 -9.407 1.700 1.00 86.31 89 THR A CA 1
ATOM 699 C C . THR A 1 89 ? 13.896 -9.910 0.720 1.00 86.31 89 THR A C 1
ATOM 701 O O . THR A 1 89 ? 14.518 -9.070 0.073 1.00 86.31 89 THR A O 1
ATOM 704 N N . PRO A 1 90 ? 14.043 -11.226 0.465 1.00 85.38 90 PRO A N 1
ATOM 705 C CA . PRO A 1 90 ? 15.029 -11.707 -0.504 1.00 85.38 90 PRO A CA 1
ATOM 706 C C . PRO A 1 90 ? 14.760 -11.273 -1.953 1.00 85.38 90 PRO A C 1
ATOM 708 O O . PRO A 1 90 ? 15.686 -11.267 -2.758 1.00 85.38 90 PRO A O 1
ATOM 711 N N . LEU A 1 91 ? 13.525 -10.891 -2.315 1.00 78.75 91 LEU A N 1
ATOM 712 C CA . LEU A 1 91 ? 13.253 -10.318 -3.642 1.00 78.75 91 LEU A CA 1
ATOM 713 C C . LEU A 1 91 ? 13.959 -8.970 -3.816 1.00 78.75 91 LEU A C 1
ATOM 715 O O . LEU A 1 91 ? 14.373 -8.644 -4.920 1.00 78.75 91 LEU A O 1
ATOM 719 N N . GLN A 1 92 ? 14.080 -8.191 -2.740 1.00 68.88 92 GLN A N 1
ATOM 720 C CA . GLN A 1 92 ? 14.730 -6.878 -2.755 1.00 68.88 92 GLN A CA 1
ATOM 721 C C . GLN A 1 92 ? 16.259 -7.004 -2.793 1.00 68.88 92 GLN A C 1
ATOM 723 O O . GLN A 1 92 ? 16.941 -6.123 -3.305 1.00 68.88 92 GLN A O 1
ATOM 728 N N . GLU A 1 93 ? 16.794 -8.104 -2.265 1.00 68.12 93 GLU A N 1
ATOM 729 C CA . GLU A 1 93 ? 18.233 -8.375 -2.189 1.00 68.12 93 GLU A CA 1
ATOM 730 C C . GLU A 1 93 ? 18.757 -9.149 -3.411 1.00 68.12 93 GLU A C 1
ATOM 732 O O . GLU A 1 93 ? 19.917 -9.003 -3.780 1.00 68.12 93 GLU A O 1
ATOM 737 N N . GLY A 1 94 ? 17.909 -9.959 -4.055 1.00 58.03 94 GLY A N 1
ATOM 738 C CA . GLY A 1 94 ? 18.289 -10.887 -5.127 1.00 58.03 94 GLY A CA 1
ATOM 739 C C . GLY A 1 94 ? 18.465 -10.285 -6.529 1.00 58.03 94 GLY A C 1
ATOM 740 O O . GLY A 1 94 ? 18.713 -11.037 -7.471 1.00 58.03 94 GLY A O 1
ATOM 741 N N . GLY A 1 95 ? 18.326 -8.965 -6.694 1.00 60.03 95 GLY A N 1
ATOM 742 C CA . GLY A 1 95 ? 18.440 -8.289 -7.994 1.00 60.03 95 GLY A CA 1
ATOM 743 C C . GLY A 1 95 ? 17.325 -8.653 -8.989 1.00 60.03 95 GLY A C 1
ATOM 744 O O . GLY A 1 95 ? 16.242 -9.092 -8.608 1.00 60.03 95 GLY A O 1
ATOM 745 N N . GLU A 1 96 ? 17.575 -8.470 -10.292 1.00 61.00 96 GLU A N 1
ATOM 746 C CA . GLU A 1 96 ? 16.558 -8.614 -11.357 1.00 61.00 96 GLU A CA 1
ATOM 747 C C . GLU A 1 96 ? 16.010 -10.046 -11.535 1.00 61.00 96 GLU A C 1
ATOM 749 O O . GLU A 1 96 ? 14.986 -10.251 -12.199 1.00 61.00 96 GLU A O 1
ATOM 754 N N . HIS A 1 97 ? 16.671 -11.055 -10.958 1.00 70.44 97 HIS A N 1
ATOM 755 C CA . HIS A 1 97 ? 16.365 -12.471 -11.171 1.00 70.44 97 HIS A CA 1
ATOM 756 C C . HIS A 1 97 ? 16.312 -13.252 -9.848 1.00 70.44 97 HIS A C 1
ATOM 758 O O . HIS A 1 97 ? 17.202 -14.059 -9.566 1.00 70.44 97 HIS A O 1
ATOM 764 N N . PRO A 1 98 ? 15.260 -13.053 -9.030 1.00 76.19 98 PRO A N 1
ATOM 765 C CA . PRO A 1 98 ? 15.083 -13.818 -7.803 1.00 76.19 98 PRO A CA 1
ATOM 766 C C . PRO A 1 98 ? 14.973 -15.321 -8.093 1.00 76.19 98 PRO A C 1
ATOM 768 O O . PRO A 1 98 ? 14.425 -15.744 -9.115 1.00 76.19 98 PRO A O 1
ATOM 771 N N . SER A 1 99 ? 15.475 -16.147 -7.171 1.00 85.44 99 SER A N 1
ATOM 772 C CA . SER A 1 99 ? 15.438 -17.602 -7.335 1.00 85.44 99 SER A CA 1
ATOM 773 C C . SER A 1 99 ? 14.002 -18.136 -7.347 1.00 85.44 99 SER A C 1
ATOM 775 O O . SER A 1 99 ? 13.094 -17.582 -6.720 1.00 85.44 99 SER A O 1
ATOM 777 N N . SER A 1 100 ? 13.792 -19.272 -8.017 1.00 87.81 100 SER A N 1
ATOM 778 C CA . SER A 1 100 ? 12.489 -19.950 -8.039 1.00 87.81 100 SER A CA 1
ATOM 779 C C . SER A 1 100 ? 11.983 -20.300 -6.636 1.00 87.81 100 SER A C 1
ATOM 781 O O . SER A 1 100 ? 10.779 -20.249 -6.399 1.00 87.81 100 SER A O 1
ATOM 783 N N . ALA A 1 101 ? 12.886 -20.597 -5.697 1.00 90.88 101 ALA A N 1
ATOM 784 C CA . ALA A 1 101 ? 12.546 -20.864 -4.303 1.00 90.88 101 ALA A CA 1
ATOM 785 C C . ALA A 1 101 ? 11.971 -19.625 -3.596 1.00 90.88 101 ALA A C 1
ATOM 787 O O . ALA A 1 101 ? 10.970 -19.742 -2.891 1.00 90.88 101 ALA A O 1
ATOM 788 N N . VAL A 1 102 ? 12.551 -18.438 -3.818 1.00 89.19 102 VAL A N 1
ATOM 789 C CA . VAL A 1 102 ? 12.027 -17.179 -3.258 1.00 89.19 102 VAL A CA 1
ATOM 790 C C . VAL A 1 102 ? 10.655 -16.865 -3.853 1.00 89.19 102 VAL A C 1
ATOM 792 O O . VAL A 1 102 ? 9.716 -16.573 -3.115 1.00 89.19 102 VAL A O 1
ATOM 795 N N . ILE A 1 103 ? 10.508 -16.992 -5.175 1.00 89.06 103 ILE A N 1
ATOM 796 C CA . ILE A 1 103 ? 9.223 -16.777 -5.859 1.00 89.06 103 ILE A CA 1
ATOM 797 C C . ILE A 1 103 ? 8.151 -17.724 -5.299 1.00 89.06 103 ILE A C 1
ATOM 799 O O . ILE A 1 103 ? 7.048 -17.281 -4.982 1.00 89.06 103 ILE A O 1
ATOM 803 N N . GLN A 1 104 ? 8.474 -19.010 -5.133 1.00 93.38 104 GLN A N 1
ATOM 804 C CA . GLN A 1 104 ? 7.534 -19.998 -4.607 1.00 93.38 104 GLN A CA 1
ATOM 805 C C . GLN A 1 104 ? 7.135 -19.694 -3.156 1.00 93.38 104 GLN A C 1
ATOM 807 O O . GLN A 1 104 ? 5.951 -19.753 -2.834 1.00 93.38 104 GLN A O 1
ATOM 812 N N . ALA A 1 105 ? 8.087 -19.304 -2.302 1.00 94.75 105 ALA A N 1
ATOM 813 C CA . ALA A 1 105 ? 7.803 -18.941 -0.914 1.00 94.75 105 ALA A CA 1
ATOM 814 C C . ALA A 1 105 ? 6.812 -17.768 -0.814 1.00 94.75 105 ALA A C 1
ATOM 816 O O . ALA A 1 105 ? 5.876 -17.816 -0.014 1.00 94.75 105 ALA A O 1
ATOM 817 N N . VAL A 1 106 ? 6.981 -16.749 -1.662 1.00 94.00 106 VAL A N 1
ATOM 818 C CA . VAL A 1 106 ? 6.059 -15.608 -1.754 1.00 94.00 106 VAL A CA 1
ATOM 819 C C . VAL A 1 106 ? 4.677 -16.054 -2.221 1.00 94.00 106 VAL A C 1
ATOM 821 O O . VAL A 1 106 ? 3.684 -15.746 -1.569 1.00 94.00 106 VAL A O 1
ATOM 824 N N . MET A 1 107 ? 4.601 -16.840 -3.298 1.00 94.62 107 MET A N 1
ATOM 825 C CA . MET A 1 107 ? 3.323 -17.340 -3.816 1.00 94.62 107 MET A CA 1
ATOM 826 C C . MET A 1 107 ? 2.562 -18.194 -2.794 1.00 94.62 107 MET A C 1
ATOM 828 O O . MET A 1 107 ? 1.336 -18.104 -2.694 1.00 94.62 107 MET A O 1
ATOM 832 N N . ASP A 1 108 ? 3.273 -19.018 -2.025 1.00 97.12 108 ASP A N 1
ATOM 833 C CA . ASP A 1 108 ? 2.671 -19.871 -1.004 1.00 97.12 108 ASP A CA 1
ATOM 834 C C . ASP A 1 108 ? 2.097 -19.046 0.156 1.00 97.12 108 ASP A C 1
ATOM 836 O O . ASP A 1 108 ? 1.001 -19.346 0.641 1.00 97.12 108 ASP A O 1
ATOM 840 N N . VAL A 1 109 ? 2.808 -17.998 0.587 1.00 98.00 109 VAL A N 1
ATOM 841 C CA . VAL A 1 109 ? 2.306 -17.040 1.584 1.00 98.00 109 VAL A CA 1
ATOM 842 C C . VAL A 1 109 ? 1.105 -16.271 1.039 1.00 98.00 109 VAL A C 1
ATOM 844 O O . VAL A 1 109 ? 0.076 -16.237 1.710 1.00 98.00 109 VAL A O 1
ATOM 847 N N . ASP A 1 110 ? 1.168 -15.755 -0.189 1.00 97.75 110 ASP A N 1
ATOM 848 C C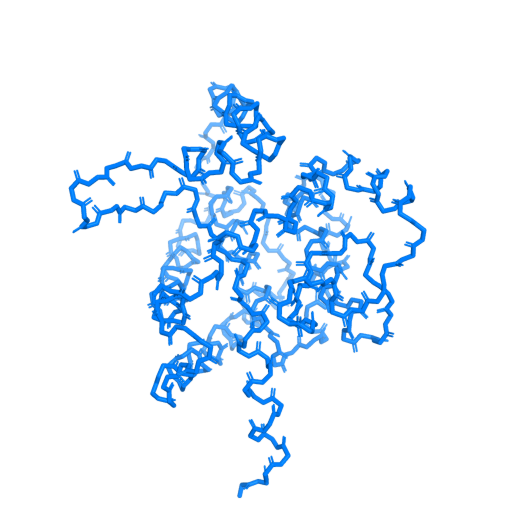A . ASP A 1 110 ? 0.059 -15.023 -0.817 1.00 97.75 110 ASP A CA 1
ATOM 849 C C . ASP A 1 110 ? -1.205 -15.875 -0.914 1.00 97.75 110 ASP A C 1
ATOM 851 O O . ASP A 1 110 ? -2.311 -15.391 -0.676 1.00 97.75 110 ASP A O 1
ATOM 855 N N . LYS A 1 111 ? -1.064 -17.171 -1.213 1.00 98.12 111 LYS A N 1
ATOM 856 C CA . LYS A 1 111 ? -2.203 -18.092 -1.291 1.00 98.12 111 LYS A CA 1
ATOM 857 C C . LYS A 1 111 ? -2.849 -18.310 0.073 1.00 98.12 111 LYS A C 1
ATOM 859 O O . LYS A 1 111 ? -4.078 -18.302 0.170 1.00 98.12 111 LYS A O 1
ATOM 864 N N . ARG A 1 112 ? -2.042 -18.498 1.123 1.00 98.44 112 ARG A N 1
ATOM 865 C CA . ARG A 1 112 ? -2.546 -18.631 2.500 1.00 98.44 112 ARG A CA 1
ATOM 866 C C . ARG A 1 112 ? -3.201 -17.336 2.974 1.00 98.44 112 ARG A C 1
ATOM 868 O O . ARG A 1 112 ? -4.318 -17.379 3.484 1.00 98.44 112 ARG A O 1
ATOM 875 N N . ASN A 1 113 ? -2.552 -16.201 2.728 1.00 98.56 113 ASN A N 1
ATOM 876 C CA . ASN A 1 113 ? -3.064 -14.881 3.073 1.00 98.56 113 ASN A CA 1
ATOM 877 C C . ASN A 1 113 ? -4.384 -14.591 2.359 1.00 98.56 113 ASN A C 1
ATOM 879 O O . ASN A 1 113 ? -5.335 -14.185 3.013 1.00 98.56 113 ASN A O 1
ATOM 883 N N . LEU A 1 114 ? -4.490 -14.869 1.057 1.00 98.56 114 LEU A N 1
ATOM 884 C CA . LEU A 1 114 ? -5.734 -14.698 0.306 1.00 98.56 114 LEU A CA 1
ATOM 885 C C . LEU A 1 114 ? -6.869 -15.562 0.867 1.00 98.56 114 LEU A C 1
ATOM 887 O O . LEU A 1 114 ? -7.990 -15.075 1.008 1.00 98.56 114 LEU A O 1
ATOM 891 N N . SER A 1 115 ? -6.594 -16.827 1.201 1.00 98.56 115 SER A N 1
ATOM 892 C CA . SER A 1 115 ? -7.600 -17.689 1.830 1.00 98.56 115 SER A CA 1
ATOM 893 C C . SER A 1 115 ? -8.113 -17.059 3.121 1.00 98.56 115 SER A C 1
ATOM 895 O O . SER A 1 115 ? -9.319 -16.932 3.300 1.00 98.56 115 SER A O 1
ATOM 897 N N . ARG A 1 116 ? -7.202 -16.596 3.980 1.00 98.56 116 ARG A N 1
ATOM 898 C CA . ARG A 1 116 ? -7.572 -16.009 5.265 1.00 98.56 116 ARG A CA 1
ATOM 899 C C . ARG A 1 116 ? -8.245 -14.639 5.131 1.00 98.56 116 ARG A C 1
ATOM 901 O O . ARG A 1 116 ? -9.173 -14.342 5.873 1.00 98.56 116 ARG A O 1
ATOM 908 N N . LEU A 1 117 ? -7.842 -13.824 4.158 1.00 98.50 117 LEU A N 1
ATOM 909 C CA . LEU A 1 117 ? -8.479 -12.541 3.848 1.00 98.50 117 LEU A CA 1
ATOM 910 C C . LEU A 1 117 ? -9.951 -12.700 3.475 1.00 98.50 117 LEU A C 1
ATOM 912 O O . LEU A 1 117 ? -10.760 -11.847 3.834 1.00 98.50 117 LEU A O 1
ATOM 916 N N . ARG A 1 118 ? -10.313 -13.774 2.765 1.00 98.50 118 ARG A N 1
ATOM 917 C CA . ARG A 1 118 ? -11.719 -14.055 2.446 1.00 98.50 118 ARG A CA 1
ATOM 918 C C . ARG A 1 118 ? -12.539 -14.280 3.711 1.00 98.50 118 ARG A C 1
ATOM 920 O O . ARG A 1 118 ? -13.626 -13.725 3.798 1.00 98.50 118 ARG A O 1
ATOM 927 N N . ASP A 1 119 ? -11.992 -14.994 4.692 1.00 98.44 119 ASP A N 1
ATOM 928 C CA . ASP A 1 119 ? -12.657 -15.200 5.982 1.00 98.44 119 ASP A CA 1
ATOM 929 C C . ASP A 1 119 ? -12.760 -13.888 6.772 1.00 98.44 119 ASP A C 1
ATOM 931 O O . ASP A 1 119 ? -13.838 -13.527 7.236 1.00 98.44 119 ASP A O 1
ATOM 935 N N . ILE A 1 120 ? -11.653 -13.142 6.881 1.00 98.38 120 ILE A N 1
ATOM 936 C CA . ILE A 1 120 ? -11.590 -11.865 7.616 1.00 98.38 120 ILE A CA 1
ATOM 937 C C . ILE A 1 120 ? -12.580 -10.844 7.040 1.00 98.38 120 ILE A C 1
ATOM 939 O O . ILE A 1 120 ? -13.186 -10.080 7.785 1.00 98.38 120 ILE A O 1
ATOM 943 N N . THR A 1 121 ? -12.751 -10.831 5.716 1.00 97.88 121 THR A N 1
ATOM 944 C CA . THR A 1 121 ? -13.582 -9.846 5.004 1.00 97.88 121 THR A CA 1
ATOM 945 C C . THR A 1 121 ? -14.936 -10.392 4.549 1.00 97.88 121 THR A C 1
ATOM 947 O O . THR A 1 121 ? -15.617 -9.757 3.733 1.00 97.88 121 THR A O 1
ATOM 950 N N . ALA A 1 122 ? -15.343 -11.559 5.061 1.00 97.00 122 ALA A N 1
ATOM 951 C CA . ALA A 1 122 ? -16.613 -12.202 4.716 1.00 97.00 122 ALA A CA 1
ATOM 952 C C . ALA A 1 122 ? -17.826 -11.345 5.112 1.00 97.00 122 ALA A C 1
ATOM 954 O O . ALA A 1 122 ? -18.862 -11.384 4.449 1.00 97.00 122 ALA A O 1
ATOM 955 N N . HIS A 1 123 ? -17.679 -10.541 6.167 1.00 92.88 123 HIS A N 1
ATOM 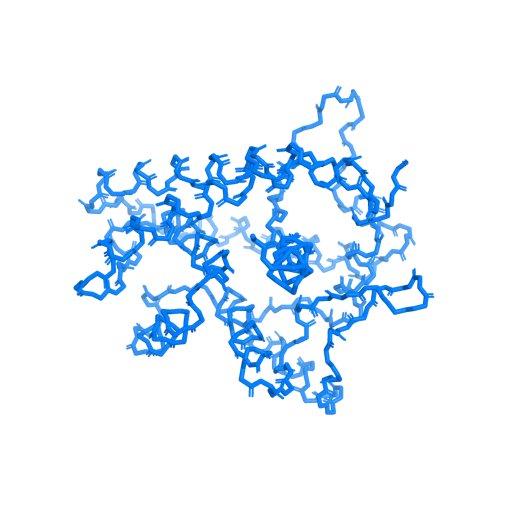956 C CA . HIS A 1 123 ? -18.720 -9.662 6.705 1.00 92.88 123 HIS A CA 1
ATOM 957 C C . HIS A 1 123 ? -18.426 -8.170 6.479 1.00 92.88 123 HIS A C 1
ATOM 959 O O . HIS A 1 123 ? -19.026 -7.314 7.125 1.00 92.88 123 HIS A O 1
ATOM 965 N N . GLY A 1 124 ? -17.521 -7.864 5.546 1.00 92.75 124 GLY A N 1
ATOM 966 C CA . GLY A 1 124 ? -17.060 -6.511 5.248 1.00 92.75 124 GLY A CA 1
ATOM 967 C C . GLY A 1 124 ? -15.663 -6.224 5.791 1.00 92.75 124 GLY A C 1
ATOM 968 O O . GLY A 1 124 ? -15.040 -7.062 6.445 1.00 92.75 124 GLY A O 1
ATOM 969 N N . LEU A 1 125 ? -15.151 -5.037 5.478 1.00 95.88 125 LEU A N 1
ATOM 970 C CA . LEU A 1 125 ? -13.815 -4.607 5.873 1.00 95.88 125 LEU A CA 1
ATOM 971 C C . LEU A 1 125 ? -13.746 -4.235 7.374 1.00 95.88 125 LEU A C 1
ATOM 973 O O . LEU A 1 125 ? -14.511 -3.376 7.822 1.00 95.88 125 LEU A O 1
ATOM 977 N N . PRO A 1 126 ? -12.815 -4.816 8.156 1.00 95.81 126 PRO A N 1
ATOM 978 C CA . PRO A 1 126 ? -12.556 -4.379 9.527 1.00 95.81 126 PRO A CA 1
ATOM 979 C C . PRO A 1 126 ? -12.204 -2.886 9.619 1.00 95.81 126 PRO A C 1
ATOM 981 O O . PRO A 1 126 ? -11.392 -2.372 8.847 1.00 95.81 126 PRO A O 1
ATOM 984 N N . THR A 1 127 ? -12.793 -2.180 10.587 1.00 93.94 127 THR A N 1
ATOM 985 C CA . THR A 1 127 ? -12.570 -0.737 10.772 1.00 93.94 127 THR A CA 1
ATOM 986 C C . THR A 1 127 ? -11.308 -0.445 11.578 1.00 93.94 127 THR A C 1
ATOM 988 O O . THR A 1 127 ? -10.794 -1.301 12.301 1.00 93.94 127 THR A O 1
ATOM 991 N N . ARG A 1 128 ? -10.814 0.795 11.503 1.00 91.12 128 ARG A N 1
ATOM 992 C CA . ARG A 1 128 ? -9.680 1.240 12.326 1.00 91.12 128 ARG A CA 1
ATOM 993 C C . ARG A 1 128 ? -9.937 1.109 13.825 1.00 91.12 128 ARG A C 1
ATOM 995 O O . ARG A 1 128 ? -9.015 0.800 14.565 1.00 91.12 128 ARG A O 1
ATOM 1002 N N . GLU A 1 129 ? -11.165 1.308 14.286 1.00 92.31 129 GLU A N 1
ATOM 1003 C CA . GLU A 1 129 ? -11.518 1.115 15.694 1.00 92.31 129 GLU A CA 1
ATOM 1004 C C . GLU A 1 129 ? -11.407 -0.361 16.110 1.00 92.31 129 GLU A C 1
ATOM 1006 O O . GLU A 1 129 ? -10.967 -0.664 17.219 1.00 92.31 129 GLU A O 1
ATOM 1011 N N . ALA A 1 130 ? -11.756 -1.289 15.213 1.00 94.69 130 ALA A N 1
ATOM 1012 C CA . ALA A 1 130 ? -11.697 -2.719 15.493 1.00 94.69 130 ALA A CA 1
ATOM 1013 C C . ALA A 1 130 ? -10.255 -3.227 15.618 1.00 94.69 130 ALA A C 1
ATOM 1015 O O . ALA A 1 130 ? -9.933 -3.910 16.588 1.00 94.69 130 ALA A O 1
ATOM 1016 N N . ILE A 1 131 ? -9.392 -2.873 14.661 1.00 94.81 131 ILE A N 1
ATOM 1017 C CA . ILE A 1 131 ? -8.050 -3.465 14.513 1.00 94.81 131 ILE A CA 1
ATOM 1018 C C . ILE A 1 131 ? -6.898 -2.464 14.682 1.00 94.81 131 ILE A C 1
ATOM 1020 O O . ILE A 1 131 ? -5.742 -2.821 14.496 1.00 94.81 131 ILE A O 1
ATOM 1024 N N . GLY A 1 132 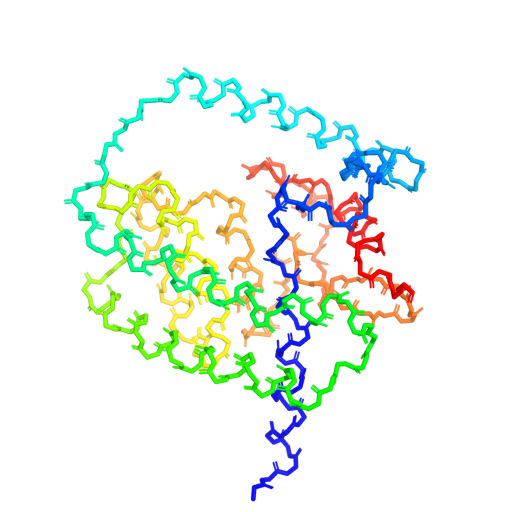? -7.168 -1.210 15.038 1.00 91.88 132 GLY A N 1
ATOM 1025 C CA . GLY A 1 132 ? -6.150 -0.161 15.160 1.00 91.88 132 GLY A CA 1
ATOM 1026 C C . GLY A 1 132 ? -5.483 0.228 13.834 1.00 91.88 132 GLY A C 1
ATOM 1027 O O . GLY A 1 132 ? -5.677 -0.399 12.791 1.00 91.88 132 GLY A O 1
ATOM 1028 N N . SER A 1 133 ? -4.657 1.277 13.874 1.00 89.31 133 SER A N 1
ATOM 1029 C CA . SER A 1 133 ? -3.942 1.785 12.690 1.00 89.31 133 SER A CA 1
ATOM 1030 C C . SER A 1 133 ? -2.930 0.780 12.132 1.00 89.31 133 SER A C 1
ATOM 1032 O O . SER A 1 133 ? -2.842 0.595 10.921 1.00 89.31 133 SER A O 1
ATOM 1034 N N . ASP A 1 134 ? -2.198 0.082 13.003 1.00 91.12 134 ASP A N 1
ATOM 1035 C CA . ASP A 1 134 ? -1.208 -0.914 12.579 1.00 91.12 134 ASP A CA 1
ATOM 1036 C C . ASP A 1 134 ? -1.871 -2.167 11.982 1.00 91.12 134 ASP A C 1
ATOM 1038 O O . ASP A 1 134 ? -1.358 -2.729 11.008 1.00 91.12 134 ASP A O 1
ATOM 1042 N N . GLY A 1 135 ? -3.036 -2.572 12.505 1.00 95.19 135 GLY A N 1
ATOM 1043 C CA . GLY A 1 135 ? -3.838 -3.650 11.928 1.00 95.19 135 GLY A CA 1
ATOM 1044 C C . GLY A 1 135 ? -4.423 -3.257 10.574 1.00 95.19 135 GLY A C 1
ATOM 1045 O O . GLY A 1 135 ? -4.351 -4.045 9.637 1.00 95.19 135 GLY A O 1
ATOM 1046 N N . GLN A 1 136 ? -4.931 -2.029 10.434 1.00 94.19 136 GLN A N 1
ATOM 1047 C CA . GLN A 1 136 ? -5.365 -1.457 9.151 1.00 94.19 136 GLN A CA 1
ATOM 1048 C C . GLN A 1 136 ? -4.240 -1.477 8.108 1.00 94.19 136 GLN A C 1
ATOM 1050 O O . GLN A 1 136 ? -4.432 -1.991 7.008 1.00 94.19 136 GLN A O 1
ATOM 1055 N N . ALA A 1 137 ? -3.043 -1.009 8.474 1.00 91.88 137 ALA A N 1
ATOM 1056 C CA . ALA A 1 137 ? -1.878 -1.034 7.593 1.00 91.88 137 ALA A CA 1
ATOM 1057 C C . ALA A 1 137 ? -1.460 -2.468 7.219 1.00 91.88 137 ALA A C 1
ATOM 1059 O O . ALA A 1 137 ? -1.026 -2.725 6.097 1.00 91.88 137 ALA A O 1
ATOM 1060 N N . ALA A 1 138 ? -1.585 -3.425 8.145 1.00 96.50 138 ALA A N 1
ATOM 1061 C CA . ALA A 1 138 ? -1.354 -4.836 7.855 1.00 96.50 138 ALA A CA 1
ATOM 1062 C C . ALA A 1 138 ? -2.398 -5.410 6.891 1.00 96.50 138 ALA A C 1
ATOM 1064 O O . ALA A 1 138 ? -2.027 -6.011 5.885 1.00 96.50 138 ALA A O 1
ATOM 1065 N N . LEU A 1 139 ? -3.683 -5.173 7.153 1.00 98.12 139 LEU A N 1
ATOM 1066 C CA . LEU A 1 139 ? -4.783 -5.597 6.296 1.00 98.12 139 LEU A CA 1
ATOM 1067 C C . LEU A 1 139 ? -4.638 -5.037 4.875 1.00 98.12 139 LEU A C 1
ATOM 1069 O O . LEU A 1 139 ? -4.778 -5.787 3.909 1.00 98.12 139 LEU A O 1
ATOM 1073 N N . PHE A 1 140 ? -4.296 -3.754 4.748 1.00 97.25 140 PHE A N 1
ATOM 1074 C CA . PHE A 1 140 ? -4.043 -3.113 3.462 1.00 97.25 140 PHE A CA 1
ATOM 1075 C C . PHE A 1 140 ? -2.956 -3.838 2.660 1.00 97.25 140 PHE A C 1
ATOM 1077 O O . PHE A 1 140 ? -3.208 -4.208 1.516 1.00 97.25 140 PHE A O 1
ATOM 1084 N N . ILE A 1 141 ? -1.779 -4.097 3.245 1.00 95.94 141 ILE A N 1
ATOM 1085 C CA . ILE A 1 141 ? -0.680 -4.784 2.540 1.00 95.94 141 ILE A CA 1
ATOM 1086 C C . ILE A 1 141 ? -1.098 -6.179 2.069 1.00 95.94 141 ILE A C 1
ATOM 1088 O O . ILE A 1 141 ? -0.816 -6.567 0.936 1.00 95.94 141 ILE A O 1
ATOM 1092 N N . LEU A 1 142 ? -1.829 -6.919 2.902 1.00 98.19 142 LEU A N 1
ATOM 1093 C CA . LEU A 1 142 ? -2.324 -8.243 2.532 1.00 98.19 142 LEU A CA 1
ATOM 1094 C C . LEU A 1 142 ? -3.294 -8.160 1.339 1.00 98.19 142 LEU A C 1
ATOM 1096 O O . LEU A 1 142 ? -3.191 -8.956 0.406 1.00 98.19 142 LEU A O 1
ATOM 1100 N N . ILE A 1 143 ? -4.199 -7.173 1.319 1.00 98.00 143 ILE A N 1
ATOM 1101 C CA . ILE A 1 143 ? -5.107 -6.924 0.185 1.00 98.00 143 ILE A CA 1
ATOM 1102 C C . ILE A 1 143 ? -4.328 -6.464 -1.052 1.00 98.00 143 ILE A C 1
ATOM 1104 O O . ILE A 1 143 ? -4.600 -6.920 -2.164 1.00 98.00 143 ILE A O 1
ATOM 1108 N N . GLN A 1 144 ? -3.331 -5.599 -0.880 1.00 95.25 144 GLN A N 1
ATOM 1109 C CA . GLN A 1 144 ? -2.467 -5.109 -1.951 1.00 95.25 144 GLN A CA 1
ATOM 1110 C C . GLN A 1 144 ? -1.772 -6.267 -2.683 1.00 95.25 144 GLN A C 1
ATOM 1112 O O . GLN A 1 144 ? -1.629 -6.209 -3.908 1.00 95.25 144 GLN A 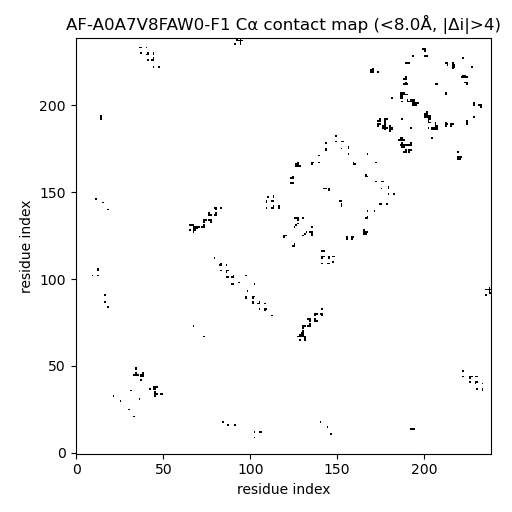O 1
ATOM 1117 N N . HIS A 1 145 ? -1.405 -7.322 -1.949 1.00 95.38 145 HIS A N 1
ATOM 1118 C CA . HIS A 1 145 ? -0.757 -8.538 -2.449 1.00 95.38 145 HIS A CA 1
ATOM 1119 C C . HIS A 1 145 ? -1.728 -9.669 -2.839 1.00 95.38 145 HIS A C 1
ATOM 1121 O O . HIS A 1 145 ? -1.296 -10.713 -3.325 1.00 95.38 145 HIS A O 1
ATOM 1127 N N . ALA A 1 146 ? -3.044 -9.466 -2.728 1.00 96.31 146 ALA A N 1
ATOM 1128 C CA . ALA A 1 146 ? -4.072 -10.423 -3.150 1.00 96.31 146 ALA A CA 1
ATOM 1129 C C . ALA A 1 146 ? -4.241 -10.507 -4.689 1.00 96.31 146 ALA A C 1
ATOM 1131 O O . ALA A 1 146 ? -5.352 -10.557 -5.212 1.00 96.31 146 ALA A O 1
ATOM 1132 N N . ASP A 1 147 ? -3.136 -10.545 -5.439 1.00 90.50 147 ASP A N 1
ATOM 1133 C CA . ASP A 1 147 ? -3.092 -10.492 -6.908 1.00 90.50 147 ASP A CA 1
ATOM 1134 C C . ASP A 1 147 ? -3.807 -11.654 -7.613 1.00 90.50 147 ASP A C 1
ATOM 1136 O O . ASP A 1 147 ? -4.159 -11.547 -8.792 1.00 90.50 147 ASP A O 1
ATOM 1140 N N . MET A 1 148 ? -4.004 -12.767 -6.903 1.00 94.19 148 MET A N 1
ATOM 1141 C CA . MET A 1 148 ? -4.763 -13.927 -7.375 1.00 94.19 148 MET A CA 1
ATOM 1142 C C . MET A 1 148 ? -6.283 -13.707 -7.349 1.00 94.19 148 MET A C 1
ATOM 1144 O O . MET A 1 148 ? -7.008 -14.518 -7.920 1.00 94.19 148 MET A O 1
ATOM 1148 N N . ASP A 1 149 ? -6.770 -12.631 -6.724 1.00 96.81 149 ASP A N 1
ATOM 1149 C CA . ASP A 1 149 ? -8.194 -12.288 -6.674 1.00 96.81 149 ASP A CA 1
ATOM 1150 C C . ASP A 1 149 ? -8.438 -10.778 -6.892 1.00 96.81 149 ASP A C 1
ATOM 1152 O O . ASP A 1 149 ? -8.755 -10.033 -5.959 1.00 96.81 149 ASP A O 1
ATOM 1156 N N . PRO A 1 150 ? -8.318 -10.289 -8.143 1.00 95.00 150 PRO A N 1
ATOM 1157 C CA . PRO A 1 150 ? -8.584 -8.886 -8.465 1.00 95.00 150 PRO A CA 1
ATOM 1158 C C . PRO A 1 150 ? -10.020 -8.437 -8.158 1.00 95.00 150 PRO A C 1
ATOM 1160 O O . PRO A 1 150 ? -10.258 -7.251 -7.926 1.00 95.00 150 PRO A O 1
ATOM 1163 N N . ALA A 1 151 ? -10.982 -9.366 -8.160 1.00 96.62 151 ALA A N 1
ATOM 1164 C CA . ALA A 1 151 ? -12.372 -9.068 -7.830 1.00 96.62 151 ALA A CA 1
ATOM 1165 C C . ALA A 1 151 ? -12.526 -8.756 -6.335 1.00 96.62 151 ALA A C 1
ATOM 1167 O O . ALA A 1 151 ? -13.208 -7.793 -5.983 1.00 96.62 151 ALA A O 1
ATOM 1168 N N . LEU A 1 152 ? -11.837 -9.506 -5.465 1.00 97.12 152 LEU A N 1
ATOM 1169 C CA . LEU A 1 152 ? -11.742 -9.188 -4.042 1.00 97.12 152 LEU A CA 1
ATOM 1170 C C . LEU A 1 152 ? -11.123 -7.803 -3.824 1.00 97.12 152 LEU A C 1
ATOM 1172 O O . LEU A 1 152 ? -11.697 -7.000 -3.095 1.00 97.12 152 LEU A O 1
ATOM 1176 N N . GLN A 1 153 ? -10.007 -7.491 -4.492 1.00 97.38 153 GLN A N 1
ATOM 1177 C CA . GLN A 1 153 ? -9.362 -6.173 -4.389 1.00 97.38 153 GLN A CA 1
ATOM 1178 C C . GLN A 1 153 ? -10.319 -5.032 -4.767 1.00 97.38 153 GLN A C 1
ATOM 1180 O O . GLN A 1 153 ? -10.443 -4.060 -4.024 1.00 97.38 153 GLN A O 1
ATOM 1185 N N . ALA A 1 154 ? -11.036 -5.165 -5.888 1.00 97.31 154 ALA A N 1
ATOM 1186 C CA . ALA A 1 154 ? -12.000 -4.163 -6.340 1.00 97.31 154 ALA A CA 1
ATOM 1187 C C . ALA A 1 154 ? -13.195 -4.015 -5.383 1.00 97.31 154 ALA A C 1
ATOM 1189 O O . ALA A 1 154 ? -13.616 -2.894 -5.096 1.00 97.31 154 ALA A O 1
ATOM 1190 N N . ARG A 1 155 ? -13.722 -5.130 -4.856 1.00 97.50 155 ARG A N 1
ATOM 1191 C CA . ARG A 1 155 ? -14.801 -5.114 -3.858 1.00 97.50 155 ARG A CA 1
ATOM 1192 C C . ARG A 1 155 ? -14.370 -4.379 -2.591 1.00 97.50 155 ARG A C 1
ATOM 1194 O O . ARG A 1 155 ? -15.089 -3.495 -2.137 1.00 97.50 155 ARG A O 1
ATOM 1201 N N . LEU A 1 156 ? -13.205 -4.725 -2.042 1.00 97.50 156 LEU A N 1
ATOM 1202 C CA . LEU A 1 156 ? -12.705 -4.137 -0.796 1.00 97.50 156 LEU A CA 1
ATOM 1203 C C . LEU A 1 156 ? -12.335 -2.659 -0.963 1.00 97.50 156 LEU A C 1
ATOM 1205 O O . LEU A 1 156 ? -12.546 -1.880 -0.038 1.00 97.50 156 LEU A O 1
ATOM 1209 N N . LEU A 1 157 ? -11.868 -2.247 -2.147 1.00 97.19 157 LEU A N 1
ATOM 1210 C CA . LEU A 1 157 ? -11.692 -0.832 -2.481 1.00 97.19 157 LEU A CA 1
ATOM 1211 C C . LEU A 1 157 ? -13.030 -0.071 -2.427 1.00 97.19 157 LEU A C 1
ATOM 1213 O O . LEU A 1 157 ? -13.125 0.948 -1.748 1.00 97.19 157 LEU A O 1
ATOM 1217 N N . ALA A 1 158 ? -14.078 -0.597 -3.068 1.00 96.50 158 ALA A N 1
ATOM 1218 C CA . ALA A 1 158 ? -15.407 0.021 -3.063 1.00 96.50 158 ALA A CA 1
ATOM 1219 C C . ALA A 1 158 ? -16.081 0.004 -1.675 1.00 96.50 158 ALA A C 1
ATOM 1221 O O . ALA A 1 158 ? -16.885 0.879 -1.355 1.00 96.50 158 ALA A O 1
ATOM 1222 N N . GLU A 1 159 ? -15.791 -0.994 -0.837 1.00 96.56 159 GLU A N 1
ATOM 1223 C CA . GLU A 1 159 ? -16.218 -1.003 0.567 1.00 96.56 159 GLU A CA 1
ATOM 1224 C C . GLU A 1 159 ? -15.496 0.075 1.374 1.00 96.56 159 GLU A C 1
ATOM 1226 O O . GLU A 1 159 ? -16.148 0.824 2.100 1.00 96.56 159 GLU A O 1
ATOM 1231 N N . ASN A 1 160 ? -14.182 0.213 1.191 1.00 95.81 160 ASN A N 1
ATOM 1232 C CA . ASN A 1 160 ? -13.390 1.238 1.857 1.00 95.81 160 ASN A CA 1
ATOM 1233 C C . ASN A 1 160 ? -13.884 2.662 1.544 1.00 95.81 160 ASN A C 1
ATOM 1235 O O . ASN A 1 160 ? -13.975 3.490 2.447 1.00 95.81 160 ASN A O 1
ATOM 1239 N N . GLU A 1 161 ? -14.264 2.945 0.294 1.00 92.75 161 GLU A N 1
ATOM 1240 C CA . GLU A 1 161 ? -14.839 4.243 -0.104 1.00 92.75 161 GLU A CA 1
ATOM 1241 C C . GLU A 1 161 ? -16.082 4.616 0.722 1.00 92.75 161 GLU A C 1
ATOM 1243 O O . GLU A 1 161 ? -16.270 5.779 1.078 1.00 92.75 161 GLU A O 1
ATOM 1248 N N . LYS A 1 162 ? -16.904 3.628 1.098 1.00 94.12 162 LYS A N 1
ATOM 1249 C CA . LYS A 1 162 ? -18.106 3.839 1.923 1.00 94.12 162 LYS A CA 1
ATOM 1250 C C . LYS A 1 162 ? -17.781 4.103 3.393 1.00 94.12 162 LYS A C 1
ATOM 1252 O O . LYS A 1 162 ? -18.617 4.647 4.110 1.00 94.12 162 LYS A O 1
ATOM 1257 N N . MET A 1 163 ? -16.594 3.712 3.857 1.00 92.81 163 MET A N 1
ATOM 1258 C CA . MET A 1 163 ? -16.168 3.888 5.249 1.00 92.81 163 MET A CA 1
ATOM 1259 C C . MET A 1 163 ? -15.652 5.299 5.543 1.00 92.81 163 MET A C 1
ATOM 1261 O O . MET A 1 163 ? -15.573 5.688 6.712 1.00 92.81 163 MET A O 1
ATOM 1265 N N . GLY A 1 164 ? -15.293 6.069 4.509 1.00 88.88 164 GLY A N 1
ATOM 1266 C CA . GLY A 1 164 ? -14.698 7.393 4.669 1.00 88.88 164 GLY A CA 1
ATOM 1267 C C . GLY A 1 164 ? -13.433 7.337 5.532 1.00 88.88 164 GLY A C 1
ATOM 1268 O O . GLY A 1 164 ? -12.550 6.514 5.305 1.00 88.88 164 GLY A O 1
ATOM 1269 N N . SER A 1 165 ? -13.360 8.176 6.567 1.00 84.44 165 SER A N 1
ATOM 1270 C CA . SER A 1 165 ? -12.194 8.270 7.462 1.00 84.44 165 SER A CA 1
ATOM 1271 C C . SER A 1 165 ? -11.954 7.044 8.355 1.00 84.44 165 SER A C 1
ATOM 1273 O O . SER A 1 165 ? -10.911 6.964 9.000 1.00 84.44 165 SER A O 1
ATOM 1275 N N . LYS A 1 166 ? -12.888 6.084 8.407 1.00 87.38 166 LYS A N 1
ATOM 1276 C CA . LYS A 1 166 ? -12.739 4.843 9.193 1.00 87.38 166 LYS A CA 1
ATOM 1277 C C . LYS A 1 166 ? -11.992 3.732 8.450 1.00 87.38 166 LYS A C 1
ATOM 1279 O O . LYS A 1 166 ? -11.691 2.696 9.049 1.00 87.38 166 LYS A O 1
ATOM 1284 N N . GLY A 1 167 ? -11.762 3.928 7.152 1.00 89.81 167 GLY A N 1
ATOM 1285 C CA . GLY A 1 167 ? -11.047 3.008 6.277 1.00 89.81 167 GLY A CA 1
ATOM 1286 C C . GLY A 1 167 ? -9.528 3.216 6.277 1.00 89.81 167 GLY A C 1
ATOM 1287 O O . GLY A 1 167 ? -8.943 3.790 7.206 1.00 89.81 167 GLY A O 1
ATOM 1288 N N . PHE A 1 168 ? -8.915 2.732 5.201 1.00 93.56 168 PHE A N 1
ATOM 1289 C CA . PHE A 1 168 ? -7.499 2.872 4.891 1.00 93.56 168 PHE A CA 1
ATOM 1290 C C . PHE A 1 168 ? -7.080 4.332 4.762 1.00 93.56 168 PHE A C 1
ATOM 1292 O O . PHE A 1 168 ? -7.875 5.210 4.420 1.00 93.56 168 PHE A O 1
ATOM 1299 N N . GLU A 1 169 ? -5.793 4.572 5.001 1.00 90.75 169 GLU A N 1
ATOM 1300 C CA . GLU A 1 169 ? -5.185 5.874 4.757 1.00 90.75 169 GLU A CA 1
ATOM 1301 C C . GLU A 1 169 ? -5.315 6.268 3.272 1.00 90.75 169 GLU A C 1
ATOM 1303 O O . GLU A 1 169 ? -5.220 5.406 2.393 1.00 90.75 169 GLU A O 1
ATOM 1308 N N . PRO A 1 170 ? -5.483 7.561 2.940 1.00 92.81 170 PRO A N 1
ATOM 1309 C CA . PRO A 1 170 ? -5.682 7.998 1.555 1.00 92.81 170 PRO A CA 1
ATOM 1310 C C . PRO A 1 170 ? -4.593 7.533 0.573 1.00 92.81 170 PRO A C 1
ATOM 1312 O O . PRO A 1 170 ? -4.891 7.205 -0.577 1.00 92.81 170 PRO A O 1
ATOM 1315 N N . GLY A 1 171 ? -3.335 7.470 1.022 1.00 91.94 171 GLY A N 1
ATOM 1316 C CA . GLY A 1 171 ? -2.220 6.966 0.216 1.00 91.94 171 GLY A CA 1
ATOM 1317 C C . GLY A 1 171 ? -2.329 5.470 -0.106 1.00 91.94 171 GLY A C 1
ATOM 1318 O O . GLY A 1 171 ? -2.049 5.063 -1.234 1.00 91.94 171 GLY A O 1
ATOM 1319 N N . ASP A 1 172 ? -2.812 4.671 0.844 1.00 93.69 172 ASP A N 1
ATOM 1320 C CA . ASP A 1 172 ? -3.050 3.235 0.668 1.00 93.69 172 ASP A CA 1
ATOM 1321 C C . ASP A 1 172 ? -4.193 3.002 -0.337 1.00 93.69 172 ASP A C 1
ATOM 1323 O O . ASP A 1 172 ? -4.079 2.199 -1.269 1.00 93.69 172 ASP A O 1
ATOM 1327 N N . VAL A 1 173 ? -5.270 3.789 -0.229 1.00 95.88 173 VAL A N 1
ATOM 1328 C CA . VAL A 1 173 ? -6.385 3.777 -1.195 1.00 95.88 173 VAL A CA 1
ATOM 1329 C C . VAL A 1 173 ? -5.900 4.111 -2.603 1.00 95.88 173 VAL A C 1
ATOM 1331 O O . VAL A 1 173 ? -6.296 3.448 -3.564 1.00 95.88 173 VAL A O 1
ATOM 1334 N N . ALA A 1 174 ? -5.021 5.104 -2.746 1.00 95.81 174 ALA A N 1
ATOM 1335 C CA . ALA A 1 174 ? -4.447 5.483 -4.033 1.00 95.81 174 ALA A CA 1
ATOM 1336 C C . ALA A 1 174 ? -3.632 4.344 -4.673 1.00 95.81 174 ALA A C 1
ATOM 1338 O O . ALA A 1 174 ? -3.783 4.067 -5.867 1.00 95.81 174 ALA A O 1
ATOM 1339 N N . MET A 1 175 ? -2.831 3.626 -3.882 1.00 94.62 175 MET A N 1
ATOM 1340 C CA . MET A 1 175 ? -2.072 2.467 -4.359 1.00 94.62 175 MET A CA 1
ATOM 1341 C C . MET A 1 175 ? -2.973 1.297 -4.780 1.00 94.62 175 MET A C 1
ATOM 1343 O O . MET A 1 175 ? -2.773 0.708 -5.851 1.00 94.62 175 MET A O 1
ATOM 1347 N N . LEU A 1 176 ? -4.002 0.982 -3.985 1.00 96.00 176 LEU A N 1
ATOM 1348 C CA . LEU A 1 176 ? -4.972 -0.055 -4.340 1.00 96.00 176 LEU A CA 1
ATOM 1349 C C . LEU A 1 176 ? -5.766 0.330 -5.595 1.00 96.00 176 LEU A C 1
ATOM 1351 O O . LEU A 1 176 ? -5.998 -0.520 -6.456 1.00 96.00 176 LEU A O 1
ATOM 1355 N N . SER A 1 177 ? -6.115 1.611 -5.736 1.00 96.31 177 SER A N 1
ATOM 1356 C CA . SER A 1 177 ? -6.814 2.152 -6.907 1.00 96.31 177 SER A CA 1
ATOM 1357 C C . SER A 1 177 ? -6.016 1.950 -8.190 1.00 96.31 177 SER A C 1
ATOM 1359 O O . SER A 1 177 ? -6.566 1.466 -9.178 1.00 96.31 177 SER A O 1
ATOM 1361 N N . ASP A 1 178 ? -4.713 2.248 -8.181 1.00 95.94 178 ASP A N 1
ATOM 1362 C CA . ASP A 1 178 ? -3.854 1.991 -9.340 1.00 95.94 178 ASP A CA 1
ATOM 1363 C C . ASP A 1 178 ? -3.779 0.500 -9.676 1.00 95.94 178 ASP A C 1
ATOM 1365 O O . ASP A 1 178 ? -3.864 0.118 -10.847 1.00 95.94 178 ASP A O 1
ATOM 1369 N N . ARG A 1 179 ? -3.662 -0.366 -8.661 1.00 94.81 179 ARG A N 1
ATOM 1370 C CA . ARG A 1 179 ? -3.614 -1.815 -8.887 1.00 94.81 179 ARG A CA 1
ATOM 1371 C C . ARG A 1 179 ? -4.912 -2.338 -9.502 1.00 94.81 179 ARG A C 1
ATOM 1373 O O . ARG A 1 179 ? -4.856 -3.073 -10.489 1.00 94.81 179 ARG A O 1
ATOM 1380 N N . VAL A 1 180 ? -6.066 -1.934 -8.972 1.00 95.12 180 VAL A N 1
ATOM 1381 C CA . VAL A 1 180 ? -7.380 -2.293 -9.526 1.00 95.12 180 VAL A CA 1
ATOM 1382 C C . VAL A 1 180 ? -7.538 -1.736 -10.944 1.00 95.12 180 VAL A C 1
ATOM 1384 O O . VAL A 1 180 ? -7.952 -2.468 -11.844 1.00 95.12 180 VAL A O 1
ATOM 1387 N N . ALA A 1 181 ? -7.140 -0.485 -11.191 1.00 94.44 181 ALA A N 1
ATOM 1388 C CA . ALA A 1 181 ? -7.200 0.126 -12.516 1.00 94.44 181 ALA A CA 1
ATOM 1389 C C . ALA A 1 181 ? -6.397 -0.674 -13.552 1.00 94.44 181 ALA A C 1
ATOM 1391 O O . ALA A 1 181 ? -6.923 -1.001 -14.619 1.00 94.44 181 ALA A O 1
ATOM 1392 N N . LEU A 1 182 ? -5.170 -1.084 -13.216 1.00 93.19 182 LEU A N 1
ATOM 1393 C CA . LEU A 1 182 ? -4.348 -1.918 -14.092 1.00 93.19 182 LEU A CA 1
ATOM 1394 C C . LEU A 1 182 ? -4.989 -3.274 -14.396 1.00 93.19 182 LEU A C 1
ATOM 1396 O O . LEU A 1 182 ? -4.932 -3.726 -15.543 1.00 93.19 182 LEU A O 1
ATOM 1400 N N . ARG A 1 183 ? -5.616 -3.915 -13.402 1.00 91.88 183 ARG A N 1
ATOM 1401 C CA . ARG A 1 183 ? -6.338 -5.186 -13.590 1.00 91.88 183 ARG A CA 1
ATOM 1402 C C . ARG A 1 183 ? -7.543 -5.035 -14.516 1.00 91.88 183 ARG A C 1
ATOM 1404 O O . ARG A 1 183 ? -7.830 -5.949 -15.279 1.00 91.88 183 ARG A O 1
ATOM 1411 N N . LEU A 1 184 ? -8.185 -3.869 -14.506 1.00 90.12 184 LEU A N 1
ATOM 1412 C CA . LEU A 1 184 ? -9.267 -3.501 -15.424 1.00 90.12 184 LEU A CA 1
ATOM 1413 C C . LEU A 1 184 ? -8.768 -2.967 -16.776 1.00 90.12 184 LEU A C 1
ATOM 1415 O O . LEU A 1 184 ? -9.567 -2.512 -17.591 1.00 90.12 184 LEU A O 1
ATOM 1419 N N . GLY A 1 185 ? -7.456 -2.971 -17.020 1.00 91.19 185 GLY A N 1
ATOM 1420 C CA . GLY A 1 185 ? -6.876 -2.450 -18.250 1.00 91.19 185 GLY A CA 1
ATOM 1421 C C . GLY A 1 185 ? -6.917 -0.922 -18.377 1.00 91.19 185 GLY A C 1
ATOM 1422 O O . GLY A 1 185 ? -6.578 -0.420 -19.447 1.00 91.19 185 GLY A O 1
ATOM 1423 N N . LYS A 1 186 ? -7.249 -0.188 -17.314 1.00 92.38 186 LYS A N 1
ATOM 1424 C CA . LYS A 1 186 ? -7.335 1.278 -17.284 1.00 92.38 186 LYS A CA 1
ATOM 1425 C C . LYS A 1 186 ? -5.982 1.932 -16.979 1.00 92.38 186 LYS A C 1
ATOM 1427 O O . LYS A 1 186 ? -5.027 1.261 -16.582 1.00 92.38 186 LYS A O 1
ATOM 1432 N N . GLU A 1 187 ? -5.912 3.243 -17.188 1.00 93.56 187 GLU A N 1
ATOM 1433 C CA . GLU A 1 187 ? -4.798 4.081 -16.735 1.00 93.56 187 GLU A CA 1
ATOM 1434 C C . GLU A 1 187 ? -4.753 4.163 -15.207 1.00 93.56 187 GLU A C 1
ATOM 1436 O O . GLU A 1 187 ? -5.775 4.046 -14.530 1.00 93.56 187 GLU A O 1
ATOM 1441 N N . GLN A 1 188 ? -3.558 4.391 -14.672 1.00 94.50 188 GLN A N 1
ATOM 1442 C CA . GLN A 1 188 ? -3.336 4.550 -13.239 1.00 94.50 188 GLN A CA 1
ATOM 1443 C C . GLN A 1 188 ? -3.680 5.984 -12.806 1.00 94.50 188 GLN A C 1
ATOM 1445 O O . GLN A 1 188 ? -3.054 6.920 -13.316 1.00 94.50 188 GLN A O 1
ATOM 1450 N N . PRO A 1 189 ? -4.634 6.206 -11.885 1.00 95.06 189 PRO A N 1
ATOM 1451 C CA . PRO A 1 189 ? -4.925 7.547 -11.383 1.00 95.06 189 PRO A CA 1
ATOM 1452 C C . PRO A 1 189 ? -3.733 8.229 -10.690 1.00 95.06 189 PRO A C 1
ATOM 1454 O O . PRO A 1 189 ? -3.588 9.447 -10.837 1.00 95.06 189 PRO A O 1
ATOM 1457 N N . TYR A 1 190 ? -2.880 7.485 -9.977 1.00 96.00 190 TYR A N 1
ATOM 1458 C CA . TYR A 1 190 ? -1.769 8.031 -9.184 1.00 96.00 190 TYR A CA 1
ATOM 1459 C C . TYR A 1 190 ? -0.379 7.595 -9.668 1.00 96.00 190 TYR A C 1
ATOM 1461 O O . TYR A 1 190 ? 0.600 8.264 -9.338 1.00 96.00 190 TYR A O 1
ATOM 1469 N N . GLY A 1 191 ? -0.266 6.522 -10.456 1.00 95.38 191 GLY A N 1
ATOM 1470 C CA . GLY A 1 191 ? 1.004 6.072 -11.047 1.00 95.38 191 GLY A CA 1
ATOM 1471 C C . GLY A 1 191 ? 1.947 5.343 -10.081 1.00 95.38 191 GLY A C 1
ATOM 1472 O O . GLY A 1 191 ? 3.157 5.355 -10.279 1.00 95.38 191 GLY A O 1
ATOM 1473 N N . SER A 1 192 ? 1.419 4.728 -9.024 1.00 93.31 192 SER A N 1
ATOM 1474 C CA . SER A 1 192 ? 2.186 4.020 -7.990 1.00 93.31 192 SER A CA 1
ATOM 1475 C C . SER A 1 192 ? 2.743 2.660 -8.424 1.00 93.31 192 SER A C 1
ATOM 1477 O O . SER A 1 192 ? 3.697 2.181 -7.817 1.00 93.31 192 SER A O 1
ATOM 1479 N N . GLN A 1 193 ? 2.182 2.009 -9.450 1.00 91.94 193 GLN A N 1
ATOM 1480 C CA . GLN A 1 193 ? 2.664 0.699 -9.896 1.00 91.94 193 GLN A CA 1
ATOM 1481 C C . GLN A 1 193 ? 3.693 0.895 -11.011 1.00 91.94 193 GLN A C 1
ATOM 1483 O O . GLN A 1 193 ? 3.352 1.248 -12.148 1.00 91.94 193 GLN A O 1
ATOM 1488 N N . LEU A 1 194 ? 4.959 0.672 -10.667 1.00 90.81 194 LEU A N 1
ATOM 1489 C CA . LEU A 1 194 ? 6.104 0.873 -11.551 1.00 90.81 194 LEU A CA 1
ATOM 1490 C C . LEU A 1 194 ? 6.546 -0.430 -12.231 1.00 90.81 194 LEU A C 1
ATOM 1492 O O . LEU A 1 194 ? 6.218 -1.534 -11.792 1.00 90.81 194 LEU A O 1
ATOM 1496 N N . TRP A 1 195 ? 7.283 -0.286 -13.327 1.00 86.62 195 TRP A N 1
ATOM 1497 C CA . TRP A 1 195 ? 7.927 -1.358 -14.074 1.00 86.62 195 TRP A CA 1
AT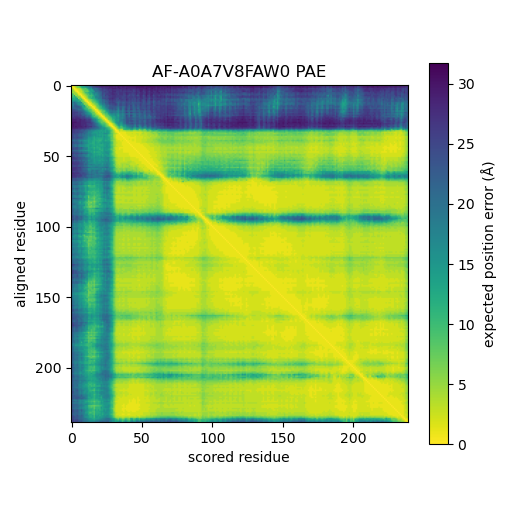OM 1498 C C . TRP A 1 195 ? 9.186 -0.825 -14.774 1.00 86.62 195 TRP A C 1
ATOM 1500 O O . TRP A 1 195 ? 9.265 0.366 -15.074 1.00 86.62 195 TRP A O 1
ATOM 1510 N N . TYR A 1 196 ? 10.152 -1.697 -15.070 1.00 83.94 196 TYR A N 1
ATOM 1511 C CA . TYR A 1 196 ? 11.351 -1.328 -15.826 1.00 83.94 196 TYR A CA 1
ATOM 1512 C C . TYR A 1 196 ? 11.063 -1.162 -17.324 1.00 83.94 196 TYR A C 1
ATOM 1514 O O . TYR A 1 196 ? 10.736 -2.123 -18.023 1.00 83.94 196 TYR A O 1
ATOM 1522 N N . VAL A 1 197 ? 11.232 0.054 -17.833 1.00 83.06 197 VAL A N 1
ATOM 1523 C CA . VAL A 1 197 ? 11.158 0.409 -19.251 1.00 83.06 197 VAL A CA 1
ATOM 1524 C C . VAL A 1 197 ? 12.525 0.945 -19.664 1.00 83.06 197 VAL A C 1
ATOM 1526 O O . VAL A 1 197 ? 12.971 1.969 -19.158 1.00 83.06 197 VAL A O 1
ATOM 1529 N N . ASN A 1 198 ? 13.210 0.243 -20.571 1.00 83.75 198 ASN A N 1
ATOM 1530 C CA . ASN A 1 198 ? 14.552 0.610 -21.047 1.00 83.75 198 ASN A CA 1
ATOM 1531 C C . ASN A 1 198 ? 15.575 0.841 -19.912 1.00 83.75 198 ASN A C 1
ATOM 1533 O O . ASN A 1 198 ? 16.379 1.764 -19.983 1.00 83.75 198 ASN A O 1
ATOM 1537 N N . GLY A 1 199 ? 15.530 0.023 -18.854 1.00 82.75 199 GLY A N 1
ATOM 1538 C CA . GLY A 1 199 ? 16.450 0.121 -17.710 1.00 82.75 199 GLY A CA 1
ATOM 1539 C C . GLY A 1 199 ? 16.078 1.170 -16.654 1.00 82.75 199 GLY A C 1
ATOM 1540 O O . GLY A 1 199 ? 16.769 1.270 -15.646 1.00 82.75 199 GLY A O 1
ATOM 1541 N N . HIS A 1 200 ? 14.975 1.899 -16.841 1.00 86.06 200 HIS A N 1
ATOM 1542 C CA . HIS A 1 200 ? 14.471 2.913 -15.909 1.00 86.06 200 HIS A CA 1
ATOM 1543 C C . HIS A 1 200 ? 13.106 2.529 -15.354 1.00 86.06 200 HIS A C 1
ATOM 1545 O O . HIS A 1 200 ? 12.333 1.846 -16.030 1.00 86.06 200 HIS A O 1
ATOM 1551 N N . LEU A 1 201 ? 12.774 2.978 -14.144 1.00 88.62 201 LEU A N 1
ATOM 1552 C CA . LEU A 1 201 ? 11.428 2.759 -13.620 1.00 88.62 201 LEU A CA 1
ATOM 1553 C C . LEU A 1 201 ? 10.449 3.757 -14.234 1.00 88.62 201 LEU A C 1
ATOM 1555 O O . LEU A 1 201 ? 10.670 4.963 -14.245 1.00 88.62 201 LEU A O 1
ATOM 1559 N N . ALA A 1 202 ? 9.316 3.245 -14.698 1.00 90.25 202 ALA A N 1
ATOM 1560 C CA . ALA A 1 202 ? 8.205 4.046 -15.185 1.00 90.25 202 ALA A CA 1
ATOM 1561 C C . ALA A 1 202 ? 6.872 3.427 -14.742 1.00 90.25 202 ALA A C 1
ATOM 1563 O O . ALA A 1 202 ? 6.811 2.225 -14.466 1.00 90.25 202 ALA A O 1
ATOM 1564 N N . PRO A 1 203 ? 5.774 4.200 -14.683 1.00 91.12 203 PRO A N 1
ATOM 1565 C CA . PRO A 1 203 ? 4.448 3.640 -14.459 1.00 91.12 203 PRO A CA 1
ATOM 1566 C C . PRO A 1 203 ? 4.125 2.524 -15.470 1.00 91.12 203 PRO A C 1
ATOM 1568 O O . PRO A 1 203 ? 4.296 2.692 -16.676 1.00 91.12 203 PRO A O 1
ATOM 1571 N N . LYS A 1 204 ? 3.618 1.380 -14.987 1.00 86.50 204 LYS A N 1
ATOM 1572 C CA . LYS A 1 204 ? 3.343 0.166 -15.787 1.00 86.50 204 LYS A CA 1
ATOM 1573 C C . LYS A 1 204 ? 2.391 0.388 -16.970 1.00 86.50 204 LYS A C 1
ATOM 1575 O O . LYS A 1 204 ? 2.418 -0.355 -17.949 1.00 86.50 204 LYS A O 1
ATOM 1580 N N . LYS A 1 205 ? 1.537 1.401 -16.869 1.00 85.12 205 LYS A N 1
ATOM 1581 C CA . LYS A 1 205 ? 0.787 1.988 -17.981 1.00 85.12 205 LYS A CA 1
ATOM 1582 C C . LYS A 1 205 ? 0.978 3.499 -17.959 1.00 85.12 205 LYS A C 1
ATOM 1584 O O . LYS A 1 205 ? 1.175 4.022 -16.855 1.00 85.12 205 LYS A O 1
ATOM 1589 N N . PRO A 1 206 ? 0.850 4.177 -19.120 1.00 81.38 206 PRO A N 1
ATOM 1590 C CA . PRO A 1 206 ? 0.758 5.625 -19.157 1.00 81.38 206 PRO A CA 1
ATOM 1591 C C . PRO A 1 206 ? -0.222 6.109 -18.096 1.00 81.38 206 PRO A C 1
ATOM 1593 O O . PRO A 1 206 ? -1.305 5.546 -17.904 1.00 81.38 206 PRO A O 1
ATOM 1596 N N . VAL A 1 207 ? 0.217 7.119 -17.367 1.00 84.69 207 VAL A N 1
ATOM 1597 C CA . VAL A 1 207 ? -0.690 7.931 -16.577 1.00 84.69 207 VAL A CA 1
ATOM 1598 C C . VAL A 1 207 ? -1.320 8.951 -17.523 1.00 84.69 207 VAL A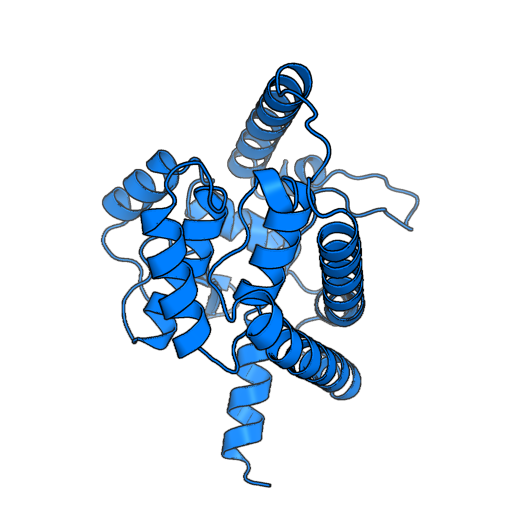 C 1
ATOM 1600 O O . VAL A 1 207 ? -0.719 9.295 -18.544 1.00 84.69 207 VAL A O 1
ATOM 1603 N N . GLY A 1 208 ? -2.521 9.432 -17.202 1.00 85.56 208 GLY A N 1
ATOM 1604 C CA . GLY A 1 208 ? -3.098 10.575 -17.911 1.00 85.56 208 GLY A CA 1
ATOM 1605 C C . GLY A 1 208 ? -2.238 11.841 -17.748 1.00 85.56 208 GLY A C 1
ATOM 1606 O O . GLY A 1 208 ? -1.100 11.792 -17.286 1.00 85.56 208 GLY A O 1
ATOM 1607 N N . GLN A 1 209 ? -2.794 13.010 -18.071 1.00 91.25 209 GLN A N 1
ATOM 1608 C CA . GLN A 1 209 ? -2.066 14.286 -17.984 1.00 91.25 209 GLN A CA 1
ATOM 1609 C C . GLN A 1 209 ? -1.347 14.475 -16.636 1.00 91.25 209 GLN A C 1
ATOM 1611 O O . GLN A 1 209 ? -1.980 14.371 -15.581 1.00 91.25 209 GLN A O 1
ATOM 1616 N N . LEU A 1 210 ? -0.045 14.789 -16.680 1.00 91.25 210 LEU A N 1
ATOM 1617 C CA . LEU A 1 210 ? 0.818 14.857 -15.494 1.00 91.25 210 LEU A CA 1
ATOM 1618 C C . LEU A 1 210 ? 0.263 15.807 -14.424 1.00 91.25 210 LEU A C 1
ATOM 1620 O O . LEU A 1 210 ? 0.129 15.406 -13.273 1.00 91.25 210 LEU A O 1
ATOM 1624 N N . ASP A 1 211 ? -0.189 17.004 -14.805 1.00 95.00 211 ASP A N 1
ATOM 1625 C CA . ASP A 1 211 ? -0.795 17.967 -13.871 1.00 95.00 211 ASP A CA 1
ATOM 1626 C C . ASP A 1 211 ? -2.023 17.404 -13.140 1.00 95.00 211 ASP A C 1
ATOM 1628 O O . ASP A 1 211 ? -2.279 17.730 -11.980 1.00 95.00 211 ASP A O 1
ATOM 1632 N N . ALA A 1 212 ? -2.810 16.555 -13.806 1.00 95.44 212 ALA A N 1
ATOM 1633 C CA . ALA A 1 212 ? -3.966 15.913 -13.189 1.00 95.44 212 ALA A CA 1
ATOM 1634 C C . ALA A 1 212 ? -3.539 14.810 -12.210 1.00 95.44 212 ALA A C 1
ATOM 1636 O O . ALA A 1 212 ? -4.175 14.634 -11.171 1.00 95.44 212 ALA A O 1
ATOM 1637 N N . VAL A 1 213 ? -2.462 14.086 -12.523 1.00 95.88 213 VAL A N 1
ATOM 1638 C CA . VAL A 1 213 ? -1.870 13.081 -11.631 1.00 95.88 213 VAL A CA 1
ATOM 1639 C C . VAL A 1 213 ? -1.292 13.752 -10.392 1.00 95.88 213 VAL A C 1
ATOM 1641 O O . VAL A 1 213 ? -1.608 13.329 -9.285 1.00 95.88 213 VAL A O 1
ATOM 1644 N N . GLU A 1 214 ? -0.529 14.831 -10.551 1.00 97.06 214 GLU A N 1
ATOM 1645 C CA . GLU A 1 214 ? 0.058 15.560 -9.423 1.00 97.06 214 GLU A CA 1
ATOM 1646 C C . GLU A 1 214 ? -1.013 16.173 -8.517 1.00 97.06 214 GLU A C 1
ATOM 1648 O O . GLU A 1 214 ? -0.943 16.019 -7.298 1.00 97.06 214 GLU A O 1
ATOM 1653 N N . LYS A 1 215 ? -2.082 16.751 -9.083 1.00 97.44 215 LYS A N 1
ATOM 1654 C CA . LYS A 1 215 ? -3.243 17.213 -8.296 1.00 97.44 215 LYS A CA 1
ATOM 1655 C C . LYS A 1 215 ? -3.868 16.085 -7.476 1.00 97.44 215 LYS A C 1
ATOM 1657 O O . LYS A 1 215 ? -4.180 16.275 -6.300 1.00 97.44 215 LYS A O 1
ATOM 1662 N N . ARG A 1 216 ? -4.033 14.899 -8.072 1.00 97.00 216 ARG A N 1
ATOM 1663 C CA . ARG A 1 216 ? -4.543 13.722 -7.357 1.00 97.00 216 ARG A CA 1
ATOM 1664 C C . ARG A 1 216 ? -3.585 13.299 -6.249 1.00 97.00 216 ARG A C 1
ATOM 1666 O O . ARG A 1 216 ? -4.031 13.168 -5.114 1.00 97.00 216 ARG A O 1
ATOM 1673 N N . ARG A 1 217 ? -2.289 13.148 -6.535 1.00 97.12 217 ARG A N 1
ATOM 1674 C CA . ARG A 1 217 ? -1.264 12.770 -5.546 1.00 97.12 217 ARG A CA 1
ATOM 1675 C C . ARG A 1 217 ? -1.220 13.751 -4.377 1.00 97.12 217 ARG A C 1
ATOM 1677 O O . ARG A 1 217 ? -1.276 13.319 -3.230 1.00 97.12 217 ARG A O 1
ATOM 1684 N N . GLN A 1 218 ? -1.244 15.053 -4.653 1.00 96.19 218 GLN A N 1
ATOM 1685 C CA . GLN A 1 218 ? -1.287 16.093 -3.628 1.00 96.19 218 GLN A CA 1
ATOM 1686 C C . GLN A 1 218 ? -2.540 15.990 -2.745 1.00 96.19 218 GLN A C 1
ATOM 1688 O O . GLN A 1 218 ? -2.428 16.099 -1.526 1.00 96.19 218 GLN A O 1
ATOM 1693 N N . SER A 1 219 ? -3.718 15.728 -3.328 1.00 95.75 219 SER A N 1
ATOM 1694 C CA . SER A 1 219 ? -4.985 15.637 -2.577 1.00 95.75 219 SER A CA 1
ATOM 1695 C C . SER A 1 219 ? -5.025 14.507 -1.541 1.00 95.75 219 SER A C 1
ATOM 1697 O O . SER A 1 219 ? -5.779 14.586 -0.577 1.00 95.75 219 SER A O 1
ATOM 1699 N N . VAL A 1 220 ? -4.191 13.479 -1.720 1.00 93.50 220 VAL A N 1
ATOM 1700 C CA . VAL A 1 220 ? -4.047 12.338 -0.800 1.00 93.50 220 VAL A CA 1
ATOM 1701 C C . VAL A 1 220 ? -2.668 12.298 -0.135 1.00 93.50 220 VAL A C 1
ATOM 1703 O O . VAL A 1 220 ? -2.275 11.277 0.422 1.00 93.50 220 VAL A O 1
ATOM 1706 N N . ASN A 1 221 ? -1.933 13.415 -0.188 1.00 92.75 221 ASN A N 1
ATOM 1707 C CA . ASN A 1 221 ? -0.639 13.598 0.465 1.00 92.75 221 ASN A CA 1
ATOM 1708 C C . ASN A 1 221 ? 0.432 12.565 0.056 1.00 92.75 221 ASN A C 1
ATOM 1710 O O . ASN A 1 221 ? 1.222 12.089 0.875 1.00 92.75 221 ASN A O 1
ATOM 1714 N N . LEU A 1 222 ? 0.455 12.213 -1.231 1.00 93.88 222 LEU A N 1
ATOM 1715 C CA . LEU A 1 222 ? 1.513 11.414 -1.840 1.00 93.88 222 LEU A CA 1
ATOM 1716 C C . LEU A 1 222 ? 2.664 12.302 -2.328 1.00 93.88 222 LEU A C 1
ATOM 1718 O O . LEU A 1 222 ? 2.462 13.437 -2.756 1.00 93.88 222 LEU A O 1
ATOM 1722 N N . MET A 1 223 ? 3.877 11.744 -2.300 1.00 95.06 223 MET A N 1
ATOM 1723 C CA . MET A 1 223 ? 5.077 12.337 -2.904 1.00 95.06 223 MET A CA 1
ATOM 1724 C C . MET A 1 223 ? 4.820 12.657 -4.382 1.00 95.06 223 MET A C 1
ATOM 1726 O O . MET A 1 223 ? 4.128 11.861 -5.011 1.00 95.06 223 MET A O 1
ATOM 1730 N N . PRO A 1 224 ? 5.359 13.734 -4.976 1.00 96.50 224 PRO A N 1
ATOM 1731 C CA . PRO A 1 224 ? 5.260 13.955 -6.422 1.00 96.50 224 PRO A CA 1
ATOM 1732 C C . PRO A 1 224 ? 5.690 12.725 -7.233 1.00 96.50 224 PRO A C 1
ATOM 1734 O O . PRO A 1 224 ? 6.536 11.949 -6.778 1.00 96.50 224 PRO A O 1
ATOM 1737 N N . LEU A 1 225 ? 5.095 12.486 -8.406 1.00 95.62 225 LEU A N 1
ATOM 1738 C CA . LEU A 1 225 ? 5.340 11.244 -9.152 1.00 95.62 225 LEU A CA 1
ATOM 1739 C C . LEU A 1 225 ? 6.809 11.114 -9.571 1.00 95.62 225 LEU A C 1
ATOM 1741 O O . LEU A 1 225 ? 7.379 10.031 -9.448 1.00 95.62 225 LEU A O 1
ATOM 1745 N N . SER A 1 226 ? 7.434 12.206 -10.016 1.00 95.31 226 SER A N 1
ATOM 1746 C CA . SER A 1 226 ? 8.853 12.222 -10.398 1.00 95.31 226 SER A CA 1
ATOM 1747 C C . SER A 1 226 ? 9.777 11.870 -9.231 1.00 95.31 226 SER A C 1
ATOM 1749 O O . SER A 1 226 ? 10.697 11.069 -9.388 1.00 95.31 226 SER A O 1
ATOM 1751 N N . ASP A 1 227 ? 9.501 12.419 -8.047 1.00 96.38 227 ASP A N 1
ATOM 1752 C CA . ASP A 1 227 ? 10.270 12.155 -6.829 1.00 96.38 227 ASP A CA 1
ATOM 1753 C C . ASP A 1 227 ? 10.083 10.709 -6.365 1.00 96.38 227 ASP A C 1
ATOM 1755 O O . ASP A 1 227 ? 11.045 10.055 -5.959 1.00 96.38 227 ASP A O 1
ATOM 1759 N N . TYR A 1 228 ? 8.857 10.189 -6.483 1.00 94.88 228 TYR A N 1
ATOM 1760 C CA . TYR A 1 228 ? 8.546 8.798 -6.177 1.00 94.88 228 TYR A CA 1
ATOM 1761 C C . TYR A 1 228 ? 9.303 7.842 -7.100 1.00 94.88 228 TYR A C 1
ATOM 1763 O O . TYR A 1 228 ? 9.932 6.908 -6.611 1.00 94.88 228 TYR A O 1
ATOM 1771 N N . ILE A 1 229 ? 9.298 8.091 -8.412 1.00 94.06 229 ILE A N 1
ATOM 1772 C CA . ILE A 1 229 ? 10.055 7.286 -9.379 1.00 94.06 229 ILE A CA 1
ATOM 1773 C C . ILE A 1 229 ? 11.549 7.328 -9.045 1.00 94.06 229 ILE A C 1
ATOM 1775 O O . ILE A 1 229 ? 12.149 6.268 -8.897 1.00 94.06 229 ILE A O 1
ATOM 1779 N N . CYS A 1 230 ? 12.122 8.517 -8.827 1.00 94.62 230 CYS A N 1
ATOM 1780 C CA . CYS A 1 230 ? 13.533 8.669 -8.455 1.00 94.62 230 CYS A CA 1
ATOM 1781 C C . CYS A 1 230 ? 13.877 7.869 -7.188 1.00 94.62 230 CYS A C 1
ATOM 1783 O O . CYS A 1 230 ? 14.843 7.106 -7.156 1.00 94.62 230 CYS A O 1
ATOM 1785 N N . MET A 1 231 ? 13.050 7.991 -6.145 1.00 91.88 231 MET A N 1
ATOM 1786 C CA . MET A 1 231 ? 13.225 7.240 -4.905 1.00 91.88 231 MET A CA 1
ATOM 1787 C C . MET A 1 231 ? 13.193 5.728 -5.151 1.00 91.88 231 MET A C 1
ATOM 1789 O O . MET A 1 231 ? 14.037 5.000 -4.626 1.00 91.88 231 MET A O 1
ATOM 1793 N N . MET A 1 232 ? 12.234 5.247 -5.942 1.00 89.06 232 MET A N 1
ATOM 1794 C CA . MET A 1 232 ? 12.120 3.825 -6.248 1.00 89.06 232 MET A CA 1
ATOM 1795 C C . MET A 1 232 ? 13.296 3.328 -7.094 1.00 89.06 232 MET A C 1
ATOM 1797 O O . MET A 1 232 ? 13.747 2.209 -6.865 1.00 89.06 232 MET A O 1
ATOM 1801 N N . GLU A 1 233 ? 13.850 4.143 -7.997 1.00 89.00 233 GLU A N 1
ATOM 1802 C CA . GLU A 1 233 ? 15.050 3.782 -8.764 1.00 89.00 233 GLU A CA 1
ATOM 1803 C C . GLU A 1 233 ? 16.258 3.573 -7.849 1.00 89.00 233 GLU A C 1
ATOM 1805 O O . GLU A 1 233 ? 17.004 2.616 -8.034 1.00 89.00 233 GLU A O 1
ATOM 1810 N N . VAL A 1 234 ? 16.429 4.412 -6.822 1.00 88.00 234 VAL A N 1
ATOM 1811 C CA . VAL A 1 234 ? 17.490 4.235 -5.816 1.00 88.00 234 VAL A CA 1
ATOM 1812 C C . VAL A 1 234 ? 17.286 2.951 -5.008 1.00 88.00 234 VAL A C 1
ATOM 1814 O O . VAL A 1 234 ? 18.258 2.269 -4.688 1.00 88.00 234 VAL A O 1
ATOM 1817 N N . LEU A 1 235 ? 16.036 2.616 -4.674 1.00 82.12 235 LEU A N 1
ATOM 1818 C CA . LEU A 1 235 ? 15.714 1.493 -3.787 1.00 82.12 235 LEU A CA 1
ATOM 1819 C C . LEU A 1 235 ? 15.692 0.139 -4.485 1.00 82.12 235 LEU A C 1
ATOM 1821 O O . LEU A 1 235 ? 15.975 -0.869 -3.843 1.00 82.12 235 LEU A O 1
ATOM 1825 N N . GLN A 1 236 ? 15.350 0.114 -5.770 1.00 77.12 236 GLN A N 1
ATOM 1826 C CA . GLN A 1 236 ? 15.269 -1.112 -6.563 1.00 77.12 236 GLN A CA 1
ATOM 1827 C C . GLN A 1 236 ? 16.521 -1.362 -7.401 1.00 77.12 236 GLN A C 1
ATOM 1829 O O . GLN A 1 236 ? 16.614 -2.401 -8.052 1.00 77.12 236 GLN A O 1
ATOM 1834 N N . LYS A 1 237 ? 17.498 -0.445 -7.392 1.00 69.88 237 LYS A N 1
ATOM 1835 C CA . LYS A 1 237 ? 18.765 -0.661 -8.087 1.00 69.88 237 LYS A CA 1
ATOM 1836 C C . LYS A 1 237 ? 19.426 -1.945 -7.562 1.00 69.88 237 LYS A C 1
ATOM 1838 O O . LYS A 1 237 ? 19.687 -2.016 -6.357 1.00 69.88 237 LYS A O 1
ATOM 1843 N N . PRO A 1 238 ? 19.716 -2.932 -8.432 1.00 59.31 238 PRO A N 1
ATOM 1844 C CA . PRO A 1 238 ? 20.457 -4.121 -8.033 1.00 59.31 238 PRO A CA 1
ATOM 1845 C C . PRO A 1 238 ? 21.776 -3.706 -7.369 1.00 59.31 238 PRO A C 1
ATOM 1847 O O . PRO A 1 238 ? 22.460 -2.809 -7.875 1.00 59.31 238 PRO A O 1
ATOM 1850 N N . ARG A 1 239 ? 22.083 -4.303 -6.213 1.00 52.78 239 ARG A N 1
ATOM 1851 C CA . ARG A 1 239 ? 23.341 -4.076 -5.491 1.00 52.78 239 ARG A CA 1
ATOM 1852 C C . ARG A 1 239 ? 24.465 -4.927 -6.057 1.00 52.78 239 ARG A C 1
ATOM 1854 O O . ARG A 1 239 ? 24.182 -6.085 -6.433 1.00 52.78 239 ARG A O 1
#

Foldseek 3Di:
DDPVVVVVLVVLLLQLPPDDPQDDPDPPPDPQGLLNLCCPQQVLLSVLVVVVVVVVVVCVVPDDPQDAPAVPLLVVLLVLLVQLCVLCVVVLQVAPDRDPVSSVSNVVSLVVLLVVLCVCQVVHDDWCNHRNQSSLVSNLSSLLSNLVCLVSLVVNLVRQVVCPPRHHQLVSSLSSQQVSCVVVVHARLQQLRWDDDPNFIGRPDDHPDQVSNQVSCVVRVHDRPVSSRSSVCSSNPHD

Nearest PDB structures (foldseek):
  8e0m-assembly1_B  TM=2.667E-01  e=4.134E-01  synthetic construct
  6fel-assembly1_B  TM=3.237E-01  e=2.225E+00  Homo sapiens

Sequence (239 aa):
MNRMFARFAVTAVMTAMVAIPLKARAEDGRNTSLQDMLAKPCPTAAQWMKIREKQALSERETAPVAKPLDMALYDELVRMRAEDRRVRTPLQEGGEHPSSAVIQAVMDVDKRNLSRLRDITAHGLPTREAIGSDGQAALFILIQHADMDPALQARLLAENEKMGSKGFEPGDVAMLSDRVALRLGKEQPYGSQLWYVNGHLAPKKPVGQLDAVEKRRQSVNLMPLSDYICMMEVLQKPR

Solvent-accessible surface area (backbone atoms only — not comparable to full-atom values): 13573 Å² total; per-residue (Å²): 135,62,74,66,60,57,55,53,52,57,56,53,63,71,63,66,80,84,76,79,64,99,68,78,80,67,94,49,99,65,87,70,47,73,47,64,71,24,48,78,87,27,45,66,38,20,52,51,50,55,54,48,51,54,49,52,51,53,50,57,75,70,50,82,87,66,75,39,73,37,55,67,61,22,55,48,31,44,52,52,40,51,52,54,48,60,44,44,50,57,52,73,70,45,34,98,66,53,52,72,68,50,56,48,51,37,52,55,48,40,52,54,49,42,58,51,48,52,65,67,42,67,88,45,80,80,38,34,67,38,26,17,70,68,21,44,56,22,48,49,52,55,50,70,56,29,74,94,38,60,66,59,45,46,52,54,51,61,51,34,65,75,47,51,91,44,37,70,56,58,53,56,50,45,47,47,48,20,54,43,25,48,75,72,72,44,57,22,66,56,46,69,56,56,37,79,54,96,89,38,67,37,46,70,47,68,52,67,63,64,74,62,28,44,53,48,25,53,76,40,72,41,71,54,61,70,37,46,42,48,49,48,46,69,70,68,51,64,128

Mean predicted aligned error: 7.96 Å

pLDDT: mean 83.39, std 20.5, range [25.12, 98.62]